Protein AF-A0A553XLL6-F1 (afdb_monomer_lite)

Radius of gyration: 25.52 Å; chains: 1; bounding box: 52×64×63 Å

Secondary structure (DSSP, 8-state):
----GGGS--S-----------------------PPPPPPPTTPPPTTPPPPHHHHHHHHHHHHHHHHSTTT-SSS---TT-STTTTPPPP-PPEEEETTTTT---TEEEEE-HHHHHHHHHHHHHTT-EEEEE-SEEEEE-S-EE--STTEEEEES-TTTEEEEE-S-HHHHT---B-TTSSS-BGGGTS--SEE-S-HHHHHHHHHHHHTT-----STTTTTT-------PBPP--TT--EEEBS--TT--TT-EEEEEE---TT-HHHHHHTTT-HHHHSS--TT-HHHHHT-SEEEEEEEEEEEGGGTEEEESS--

Foldseek 3Di:
DDDDPPPPPPDDDDDDDDDDDDDDDDDDDDDDDDDDDDDDDVPDDDPPDDDPVVVVVVVVVLVVQCVVPVQARLPHHDPCLPDDRGPDDDDDFAAPEELCPHQNFDQAQPDASQVSQQVSLVVCQVVVEGEHEYFFGEGEHAEAHENAHPRYHYDYPDPNGYHDHYDDDCCVHQNFQADPVDDPDGCSVVDDDSYDYHHPVLVCQVSVCRVVNVNFDSDPCGRPNPNDDDPWAWDDDDRQDQKTATPACPSDDAFDKDKDFAAADPQRVVVCVVVSVDPCSNPDDCPVVVVVCVVDTDIDIWGFHDADGVRRMTGTPDTD

Sequence (320 aa):
METTRRGLLGSAIGVAAAAALPSGTASAAPRTGTTPGRPPSPGEPVPGEPVPAHARGRTAALWREFTRTPFTHPQIPYVGRAGYRGGADLPRRPVVADVVRDYGARPDGSADAAPALNRALRDAGRRGGGTVYVPPGTYRIDGIVRIGHDRVVLRGAGSGHTTLHATRSLTDLIGPYGSRYGGDKSSWSWAGGLIWLCPQARWESLTDAIKARDRPFEGWTGNRRDAWRTLTAVRPARRGDRTVTVADTTALRPGARVLLQLSDDADHTLLRHMSGDIPGAAVYSWDDKTKLTSYVPYEWPCRVTAVEPRHRRITLDLSL

Structure (mmCIF, N/CA/C/O backbone):
data_AF-A0A553XLL6-F1
#
_entry.id   AF-A0A553XLL6-F1
#
loop_
_atom_site.group_PDB
_atom_site.id
_atom_site.type_symbol
_atom_site.label_atom_id
_atom_site.label_alt_id
_atom_site.label_comp_id
_atom_site.label_asym_id
_atom_site.label_entity_id
_atom_site.label_seq_id
_atom_site.pdbx_PDB_ins_code
_atom_site.Cartn_x
_atom_site.Cartn_y
_atom_site.Cartn_z
_atom_site.occupancy
_atom_site.B_iso_or_equiv
_atom_site.auth_seq_id
_atom_site.auth_comp_id
_atom_site.auth_asym_id
_atom_site.auth_atom_id
_atom_site.pdbx_PDB_model_num
ATOM 1 N N . MET A 1 1 ? 8.517 24.854 -38.554 1.00 30.89 1 MET A N 1
ATOM 2 C CA . MET A 1 1 ? 9.447 25.611 -37.691 1.00 30.89 1 MET A CA 1
ATOM 3 C C . MET A 1 1 ? 9.469 24.920 -36.334 1.00 30.89 1 MET A C 1
ATOM 5 O O . MET A 1 1 ? 8.594 25.155 -35.508 1.00 30.89 1 MET A O 1
ATOM 9 N N . GLU A 1 2 ? 10.367 23.946 -36.181 1.00 31.11 2 GLU A N 1
ATOM 10 C CA . GLU A 1 2 ? 10.473 23.087 -34.995 1.00 31.11 2 GLU A CA 1
ATOM 11 C C . GLU A 1 2 ? 10.878 23.910 -33.774 1.00 31.11 2 GLU A C 1
ATOM 13 O O . GLU A 1 2 ? 11.926 24.555 -33.749 1.00 31.11 2 GLU A O 1
ATOM 18 N N . THR A 1 3 ? 10.022 23.927 -32.757 1.00 31.55 3 THR A N 1
ATOM 19 C CA . THR A 1 3 ? 10.271 24.683 -31.530 1.00 31.55 3 THR A CA 1
ATOM 20 C C . THR A 1 3 ? 11.036 23.794 -30.551 1.00 31.55 3 THR A C 1
ATOM 22 O O . THR A 1 3 ? 10.482 22.876 -29.953 1.00 31.55 3 THR A O 1
ATOM 25 N N . THR A 1 4 ? 12.338 24.044 -30.412 1.00 41.81 4 THR A N 1
ATOM 26 C CA . THR A 1 4 ? 13.231 23.377 -29.453 1.00 41.81 4 THR A CA 1
ATOM 27 C C . THR A 1 4 ? 13.001 23.861 -28.013 1.00 41.81 4 THR A C 1
ATOM 29 O O . THR A 1 4 ? 12.493 24.957 -27.777 1.00 41.81 4 THR A O 1
ATOM 32 N N . ARG A 1 5 ? 13.425 23.032 -27.040 1.00 45.59 5 ARG A N 1
ATOM 33 C CA . ARG A 1 5 ? 13.349 23.142 -25.555 1.00 45.59 5 ARG A CA 1
ATOM 34 C C . ARG A 1 5 ? 13.802 24.474 -24.906 1.00 45.59 5 ARG A C 1
ATOM 36 O O . ARG A 1 5 ? 13.844 24.563 -23.684 1.00 45.59 5 ARG A O 1
ATOM 43 N N . ARG A 1 6 ? 14.148 25.513 -25.668 1.00 36.62 6 ARG A N 1
ATOM 44 C CA . ARG A 1 6 ? 14.839 26.724 -25.188 1.00 36.62 6 ARG A CA 1
ATOM 45 C C . ARG A 1 6 ? 13.951 27.786 -24.520 1.00 36.62 6 ARG A C 1
ATOM 47 O O . ARG A 1 6 ? 14.488 28.724 -23.952 1.00 36.62 6 ARG A O 1
ATOM 54 N N . GLY A 1 7 ? 12.624 27.660 -24.558 1.00 35.12 7 GLY A N 1
ATOM 55 C CA . GLY A 1 7 ? 11.716 28.736 -24.129 1.00 35.12 7 GLY A CA 1
ATOM 56 C C . GLY A 1 7 ? 11.213 28.717 -22.678 1.00 35.12 7 GLY A C 1
ATOM 57 O O . GLY A 1 7 ? 10.387 29.560 -22.351 1.00 35.12 7 GLY A O 1
ATOM 58 N N . LEU A 1 8 ? 11.616 27.764 -21.826 1.00 35.38 8 LEU A N 1
ATOM 59 C CA . LEU A 1 8 ? 10.944 27.540 -20.526 1.00 35.38 8 LEU A CA 1
ATOM 60 C C . LEU A 1 8 ? 11.854 27.434 -19.289 1.00 35.38 8 LEU A C 1
ATOM 62 O O . LEU A 1 8 ? 11.343 27.206 -18.200 1.00 35.38 8 LEU A O 1
ATOM 66 N N . LEU A 1 9 ? 13.172 27.627 -19.408 1.00 34.19 9 LEU A N 1
ATOM 67 C CA . LEU A 1 9 ? 14.109 27.515 -18.274 1.00 34.19 9 LEU A CA 1
ATOM 68 C C . LEU A 1 9 ? 15.012 28.746 -18.159 1.00 34.19 9 LEU A C 1
ATOM 70 O O . LEU A 1 9 ? 16.233 28.659 -18.239 1.00 34.19 9 LEU A O 1
ATOM 74 N N . GLY A 1 10 ? 14.384 29.905 -18.000 1.00 34.00 10 GLY A N 1
ATOM 75 C CA . GLY A 1 10 ? 15.062 31.175 -17.774 1.00 34.00 10 GLY A CA 1
ATOM 76 C C . GLY A 1 10 ? 14.523 31.901 -16.550 1.00 34.00 10 GLY A C 1
ATOM 77 O O . GLY A 1 10 ? 14.087 33.033 -16.698 1.00 34.00 10 GLY A O 1
ATOM 78 N N . SER A 1 11 ? 14.513 31.267 -15.371 1.00 29.34 11 SER A N 1
ATOM 79 C CA . SER A 1 11 ? 14.526 31.974 -14.078 1.00 29.34 11 SER A CA 1
ATOM 80 C C . SER A 1 11 ? 14.656 31.020 -12.879 1.00 29.34 11 SER A C 1
ATOM 82 O O . SER A 1 11 ? 14.016 29.977 -12.821 1.00 29.34 11 SER A O 1
ATOM 84 N N . ALA A 1 12 ? 15.476 31.454 -11.913 1.00 29.61 12 ALA A N 1
ATOM 85 C CA . ALA A 1 12 ? 15.683 30.937 -10.553 1.00 29.61 12 ALA A CA 1
ATOM 86 C C . ALA A 1 12 ? 16.610 29.714 -10.361 1.00 29.61 12 ALA A C 1
ATOM 88 O O . ALA A 1 12 ? 16.189 28.613 -10.016 1.00 29.61 12 ALA A O 1
ATOM 89 N N . ILE A 1 13 ? 17.920 29.973 -10.454 1.00 31.94 13 ILE A N 1
ATOM 90 C CA . ILE A 1 13 ? 18.934 29.296 -9.630 1.00 31.94 13 ILE A CA 1
ATOM 91 C C . ILE A 1 13 ? 18.913 29.966 -8.248 1.00 31.94 13 ILE A C 1
ATOM 93 O O . ILE A 1 13 ? 19.078 31.180 -8.153 1.00 31.94 13 ILE A O 1
ATOM 97 N N . GLY A 1 14 ? 18.732 29.180 -7.189 1.00 26.98 14 GLY A N 1
ATOM 98 C CA . GLY A 1 14 ? 18.860 29.618 -5.800 1.00 26.98 14 GLY A CA 1
ATOM 99 C C . GLY A 1 14 ? 19.307 28.450 -4.928 1.00 26.98 14 GLY A C 1
ATOM 100 O O . GLY A 1 14 ? 18.487 27.671 -4.454 1.00 26.98 14 GLY A O 1
ATOM 101 N N . VAL A 1 15 ? 20.621 28.302 -4.764 1.00 28.09 15 VAL A N 1
ATOM 102 C CA . VAL A 1 15 ? 21.240 27.355 -3.830 1.00 28.09 15 VAL A CA 1
ATOM 103 C C . VAL A 1 15 ? 21.095 27.924 -2.419 1.00 28.09 15 VAL A C 1
ATOM 105 O O . VAL A 1 15 ? 21.622 28.996 -2.142 1.00 28.09 15 VAL A O 1
ATOM 108 N N . ALA A 1 16 ? 20.422 27.207 -1.520 1.00 26.06 16 ALA A N 1
ATOM 109 C CA . ALA A 1 16 ? 20.481 27.483 -0.087 1.00 26.06 16 ALA A CA 1
ATOM 110 C C . ALA A 1 16 ? 21.303 26.386 0.599 1.00 26.06 16 ALA A C 1
ATOM 112 O O . ALA A 1 16 ? 20.820 25.280 0.846 1.00 26.06 16 ALA A O 1
ATOM 113 N N . ALA A 1 17 ? 22.566 26.703 0.884 1.00 26.64 17 ALA A N 1
ATOM 114 C CA . ALA A 1 17 ? 23.389 25.971 1.835 1.00 26.64 17 ALA A CA 1
ATOM 115 C C . ALA A 1 17 ? 22.914 26.325 3.255 1.00 26.64 17 ALA A C 1
ATOM 117 O O . ALA A 1 17 ? 22.921 27.493 3.637 1.00 26.64 17 ALA A O 1
ATOM 118 N N . ALA A 1 18 ? 22.476 25.335 4.033 1.00 29.28 18 ALA A N 1
ATOM 119 C CA . ALA A 1 18 ? 22.091 25.544 5.426 1.00 29.28 18 ALA A CA 1
ATOM 120 C C . ALA A 1 18 ? 23.329 25.423 6.328 1.00 29.28 18 ALA A C 1
ATOM 122 O O . ALA A 1 18 ? 23.820 24.321 6.574 1.00 29.28 18 ALA A O 1
ATOM 123 N N . ALA A 1 19 ? 23.823 26.563 6.811 1.00 26.31 19 ALA A N 1
ATOM 124 C CA . ALA A 1 19 ? 24.743 26.633 7.940 1.00 26.31 19 ALA A CA 1
ATOM 125 C C . ALA A 1 19 ? 23.958 26.461 9.254 1.00 26.31 19 ALA A C 1
ATOM 127 O O . ALA A 1 19 ? 22.898 27.059 9.440 1.00 26.31 19 ALA A O 1
ATOM 128 N N . ALA A 1 20 ? 24.473 25.622 10.150 1.00 30.47 20 ALA A N 1
ATOM 129 C CA . ALA A 1 20 ? 23.933 25.390 11.484 1.00 30.47 20 ALA A CA 1
ATOM 130 C C . ALA A 1 20 ? 24.281 26.545 12.434 1.00 30.47 20 ALA A C 1
ATOM 132 O O . ALA A 1 20 ? 25.443 26.934 12.485 1.00 30.47 20 ALA A O 1
ATOM 133 N N . LEU A 1 21 ? 23.318 27.019 13.235 1.00 25.28 21 LEU A N 1
ATOM 134 C CA . LEU A 1 21 ? 23.551 27.802 14.459 1.00 25.28 21 LEU A CA 1
ATOM 135 C C . LEU A 1 21 ? 22.441 27.535 15.508 1.00 25.28 21 LEU A C 1
ATOM 137 O O . LEU A 1 21 ? 21.371 27.044 15.140 1.00 25.28 21 LEU A O 1
ATOM 141 N N . PRO A 1 22 ? 22.716 27.763 16.812 1.00 26.47 22 PRO A N 1
ATOM 142 C CA . PRO A 1 22 ? 22.170 26.963 17.906 1.00 26.47 22 PRO A CA 1
ATOM 143 C C . PRO A 1 22 ? 20.868 27.490 18.527 1.00 26.47 22 PRO A C 1
ATOM 145 O O . PRO A 1 22 ? 20.456 28.634 18.359 1.00 26.47 22 PRO A O 1
ATOM 148 N N . SER A 1 23 ? 20.257 26.588 19.290 1.00 36.16 23 SER A N 1
ATOM 149 C CA . SER A 1 23 ? 19.054 26.706 20.114 1.00 36.16 23 SER A CA 1
ATOM 150 C C . SER A 1 23 ? 19.030 27.916 21.057 1.00 36.16 23 SER A C 1
ATOM 152 O O . SER A 1 23 ? 19.912 28.076 21.897 1.00 36.16 23 SER A O 1
ATOM 154 N N . GLY A 1 24 ? 17.943 28.689 20.976 1.00 26.23 24 GLY A N 1
ATOM 155 C CA . GLY A 1 24 ? 17.544 29.719 21.935 1.00 26.23 24 GLY A CA 1
ATOM 156 C C . GLY A 1 24 ? 16.050 29.597 22.250 1.00 26.23 24 GLY A C 1
ATOM 157 O O . GLY A 1 24 ? 15.231 29.367 21.362 1.00 26.23 24 GLY A O 1
ATOM 158 N N . THR A 1 25 ? 15.715 29.679 23.532 1.00 28.84 25 THR A N 1
ATOM 159 C CA . THR A 1 25 ? 14.393 29.486 24.140 1.00 28.84 25 THR A CA 1
ATOM 160 C C . THR A 1 25 ? 13.388 30.571 23.730 1.00 28.84 25 THR A C 1
ATOM 162 O O . THR A 1 25 ? 13.681 31.760 23.807 1.00 28.84 25 THR A O 1
ATOM 165 N N . ALA A 1 26 ? 12.172 30.177 23.333 1.00 29.78 26 ALA A N 1
ATOM 166 C CA . ALA A 1 26 ? 11.087 31.110 23.024 1.00 29.78 26 ALA A CA 1
ATOM 167 C C . ALA A 1 26 ? 10.107 31.217 24.205 1.00 29.78 26 ALA A C 1
ATOM 169 O O . ALA A 1 26 ? 9.418 30.254 24.538 1.00 29.78 26 ALA A O 1
ATOM 170 N N . SER A 1 27 ? 10.043 32.402 24.817 1.00 27.36 27 SER A N 1
ATOM 171 C CA . SER A 1 27 ? 8.961 32.818 25.717 1.00 27.36 27 SER A CA 1
ATOM 172 C C . SER A 1 27 ? 7.843 33.463 24.892 1.00 27.36 27 SER A C 1
ATOM 174 O O . SER A 1 27 ? 8.113 34.271 24.002 1.00 27.36 27 SER A O 1
ATOM 176 N N . ALA A 1 28 ? 6.593 33.082 25.156 1.00 30.98 28 ALA A N 1
ATOM 177 C CA . ALA A 1 28 ? 5.419 33.555 24.431 1.00 30.98 28 ALA A CA 1
ATOM 178 C C . ALA A 1 28 ? 4.862 34.849 25.048 1.00 30.98 28 ALA A C 1
ATOM 180 O O . ALA A 1 28 ? 4.572 34.899 26.240 1.00 30.98 28 ALA A O 1
ATOM 181 N N . ALA A 1 29 ? 4.641 35.865 24.211 1.00 28.58 29 ALA A N 1
ATOM 182 C CA . ALA A 1 29 ? 3.823 37.038 24.521 1.00 28.58 29 ALA A CA 1
ATOM 183 C C . ALA A 1 29 ? 2.712 37.187 23.458 1.00 28.58 29 ALA A C 1
ATOM 185 O O . ALA A 1 29 ? 2.926 36.810 22.300 1.00 28.58 29 ALA A O 1
ATOM 186 N N . PRO A 1 30 ? 1.517 37.694 23.818 1.00 30.28 30 PRO A N 1
ATOM 187 C CA . PRO A 1 30 ? 0.336 37.632 22.963 1.00 30.28 30 PRO A CA 1
ATOM 188 C C . PRO A 1 30 ? 0.369 38.716 21.879 1.00 30.28 30 PRO A C 1
ATOM 190 O O . PRO A 1 30 ? 0.700 39.869 22.148 1.00 30.28 30 PRO A O 1
ATOM 193 N N . ARG A 1 31 ? -0.017 38.360 20.648 1.00 29.91 31 ARG A N 1
ATOM 194 C CA . ARG A 1 31 ? -0.187 39.313 19.542 1.00 29.91 31 ARG A CA 1
ATOM 195 C C . ARG A 1 31 ? -1.649 39.382 19.118 1.00 29.91 31 ARG A C 1
ATOM 197 O O . ARG A 1 31 ? -2.157 38.488 18.451 1.00 29.91 31 ARG A O 1
ATOM 204 N N . THR A 1 32 ? -2.293 40.484 19.479 1.00 32.22 32 THR A N 1
ATOM 205 C CA . THR A 1 32 ? -3.382 41.088 18.711 1.00 32.22 32 THR A CA 1
ATOM 206 C C . THR A 1 32 ? -2.797 41.679 17.420 1.00 32.22 32 THR A C 1
ATOM 208 O O . THR A 1 32 ? -1.703 42.243 17.431 1.00 32.22 32 THR A O 1
ATOM 211 N N . GLY A 1 33 ? -3.490 41.529 16.290 1.00 31.14 33 GLY A N 1
ATOM 212 C CA . GLY A 1 33 ? -3.104 42.172 15.029 1.00 31.14 33 GLY A CA 1
ATOM 213 C C . GLY A 1 33 ? -3.365 41.306 13.801 1.00 31.14 33 GLY A C 1
ATOM 214 O O . GLY A 1 33 ? -2.784 40.236 13.639 1.00 31.14 33 GLY A O 1
ATOM 215 N N . THR A 1 34 ? -4.249 41.809 12.948 1.00 34.78 34 THR A N 1
ATOM 216 C CA . THR A 1 34 ? -4.593 41.364 11.594 1.00 34.78 34 THR A CA 1
ATOM 217 C C . THR A 1 34 ? -3.397 40.845 10.788 1.00 34.78 34 THR A C 1
ATOM 219 O O . THR A 1 34 ? -2.358 41.493 10.675 1.00 34.78 34 THR A O 1
ATOM 222 N N . THR A 1 35 ? -3.554 39.656 10.204 1.00 33.00 35 THR A N 1
ATOM 223 C CA . THR A 1 35 ? -2.557 39.000 9.351 1.00 33.00 35 THR A CA 1
ATOM 224 C C . THR A 1 35 ? -2.458 39.733 8.005 1.00 33.00 35 THR A C 1
ATOM 226 O O . THR A 1 35 ? -3.473 39.831 7.313 1.00 33.00 35 THR A O 1
ATOM 229 N N . PRO A 1 36 ? -1.283 40.227 7.574 1.00 37.38 36 PRO A N 1
ATOM 230 C CA . PRO A 1 36 ? -1.097 40.638 6.188 1.00 37.38 36 PRO A CA 1
ATOM 231 C C . PRO A 1 36 ? -1.127 39.387 5.305 1.00 37.38 36 PRO A C 1
ATOM 233 O O . PRO A 1 36 ? -0.495 38.379 5.629 1.00 37.38 36 PRO A O 1
ATOM 236 N N . GLY A 1 37 ? -1.879 39.439 4.205 1.00 43.50 37 GLY A N 1
ATOM 237 C CA . GLY A 1 37 ? -1.954 38.348 3.236 1.00 43.50 37 GLY A CA 1
ATOM 238 C C . GLY A 1 37 ? -0.569 37.955 2.715 1.00 43.50 37 GLY A C 1
ATOM 239 O O . GLY A 1 37 ? 0.272 38.811 2.443 1.00 43.50 37 GLY A O 1
ATOM 240 N N . ARG A 1 38 ? -0.341 36.642 2.587 1.00 46.03 38 ARG A N 1
ATOM 241 C CA . ARG A 1 38 ? 0.863 36.054 1.984 1.00 46.03 38 ARG A CA 1
ATOM 242 C C . ARG A 1 38 ? 1.096 36.688 0.599 1.00 46.03 38 ARG A C 1
ATOM 244 O O . ARG A 1 38 ? 0.187 36.617 -0.228 1.00 46.03 38 ARG A O 1
ATOM 251 N N . PRO A 1 39 ? 2.277 37.263 0.308 1.00 43.19 39 PRO A N 1
ATOM 252 C CA . PRO A 1 39 ? 2.587 37.690 -1.050 1.00 43.19 39 PRO A CA 1
ATOM 253 C C . PRO A 1 39 ? 2.599 36.460 -1.976 1.00 43.19 39 PRO A C 1
ATOM 255 O O . PRO A 1 39 ? 3.085 35.396 -1.567 1.00 43.19 39 PRO A O 1
ATOM 258 N N . PRO A 1 40 ? 2.042 36.561 -3.196 1.00 42.88 40 PRO A N 1
ATOM 259 C CA . PRO A 1 40 ? 1.994 35.437 -4.120 1.00 42.88 40 PRO A CA 1
ATOM 260 C C . PRO A 1 40 ? 3.412 34.986 -4.471 1.00 42.88 40 PRO A C 1
ATOM 262 O O . PRO A 1 40 ? 4.314 35.798 -4.684 1.00 42.88 40 PRO A O 1
ATOM 265 N N . SER A 1 41 ? 3.617 33.670 -4.503 1.00 40.38 41 SER A N 1
ATOM 266 C CA . SER A 1 41 ? 4.893 33.099 -4.929 1.00 40.38 41 SER A CA 1
ATOM 267 C C . SER A 1 41 ? 5.079 33.298 -6.440 1.00 40.38 41 SER A C 1
ATOM 269 O O . SER A 1 41 ? 4.086 33.292 -7.174 1.00 40.38 41 SER A O 1
ATOM 271 N N . PRO A 1 42 ? 6.320 33.453 -6.942 1.00 37.66 42 PRO A N 1
ATOM 272 C CA . PRO A 1 42 ? 6.561 33.600 -8.374 1.00 37.66 42 PRO A CA 1
ATOM 273 C C . PRO A 1 42 ? 6.006 32.380 -9.125 1.00 37.66 42 PRO A C 1
ATOM 275 O O . PRO A 1 42 ? 6.517 31.273 -8.971 1.00 37.66 42 PRO A O 1
ATOM 278 N N . GLY A 1 43 ? 4.942 32.580 -9.910 1.00 54.34 43 GLY A N 1
ATOM 279 C CA . GLY A 1 43 ? 4.308 31.539 -10.728 1.00 54.34 43 GLY A CA 1
ATOM 280 C C . GLY A 1 43 ? 2.953 31.013 -10.240 1.00 54.34 43 GLY A C 1
ATOM 281 O O . GLY A 1 43 ? 2.394 30.135 -10.894 1.00 54.34 43 GLY A O 1
ATOM 282 N N . GLU A 1 44 ? 2.394 31.527 -9.141 1.00 41.81 44 GLU A N 1
ATOM 283 C CA . GLU A 1 44 ? 1.024 31.186 -8.730 1.00 41.81 44 GLU A CA 1
ATOM 284 C C . GLU A 1 44 ? 0.018 31.975 -9.604 1.00 41.81 44 GLU A C 1
ATOM 286 O O . GLU A 1 44 ? 0.077 33.208 -9.618 1.00 41.81 44 GLU A O 1
ATOM 291 N N . PRO A 1 45 ? -0.874 31.322 -10.382 1.00 49.12 45 PRO A N 1
ATOM 292 C CA . PRO A 1 45 ? -1.831 32.036 -11.223 1.00 49.12 45 PRO A CA 1
ATOM 293 C C . PRO A 1 45 ? -2.799 32.843 -10.357 1.00 49.12 45 PRO A C 1
ATOM 295 O O . PRO A 1 45 ? -3.430 32.295 -9.451 1.00 49.12 45 PRO A O 1
ATOM 298 N N . VAL A 1 46 ? -2.946 34.133 -10.654 1.00 55.16 46 VAL A N 1
ATOM 299 C CA . VAL A 1 46 ? -3.920 34.994 -9.976 1.00 55.16 46 VAL A CA 1
ATOM 300 C C . VAL A 1 46 ? -5.338 34.520 -10.338 1.00 55.16 46 VAL A C 1
ATOM 302 O O . VAL A 1 46 ? -5.638 34.359 -11.527 1.00 55.16 46 VAL A O 1
ATOM 305 N N . PRO A 1 47 ? -6.235 34.284 -9.360 1.00 41.41 47 PRO A N 1
ATOM 306 C CA . PRO A 1 47 ? -7.613 33.903 -9.650 1.00 41.41 47 PRO A CA 1
ATOM 307 C C . PRO A 1 47 ? -8.308 34.990 -10.483 1.00 41.41 47 PRO A C 1
ATOM 309 O O . PRO A 1 47 ? -8.479 36.112 -10.017 1.00 41.41 47 PRO A O 1
ATOM 312 N N . GLY A 1 48 ? -8.712 34.654 -11.713 1.00 58.47 48 GLY A N 1
ATOM 313 C CA . GLY A 1 48 ? -9.478 35.540 -12.600 1.00 58.47 48 GLY A CA 1
ATOM 314 C C . GLY A 1 48 ? -8.748 36.033 -13.853 1.00 58.47 48 GLY A C 1
ATOM 315 O O . GLY A 1 48 ? -9.395 36.615 -14.721 1.00 58.47 48 GLY A O 1
ATOM 316 N N . GLU A 1 49 ? -7.449 35.769 -14.012 1.00 52.28 49 GLU A N 1
ATOM 317 C CA . GLU A 1 49 ? -6.729 36.184 -15.221 1.00 52.28 49 GLU A CA 1
ATOM 318 C C . GLU A 1 49 ? -6.912 35.163 -16.370 1.00 52.28 49 GLU A C 1
ATOM 320 O O . GLU A 1 49 ? -6.703 33.956 -16.182 1.00 52.28 49 GLU A O 1
ATOM 325 N N . PRO A 1 50 ? -7.328 35.586 -17.580 1.00 54.88 50 PRO A N 1
ATOM 326 C CA . PRO A 1 50 ? -7.512 34.665 -18.691 1.00 54.88 50 PRO A CA 1
ATOM 327 C C . PRO A 1 50 ? -6.165 34.103 -19.150 1.00 54.88 50 PRO A C 1
ATOM 329 O O . PRO A 1 50 ? -5.316 34.817 -19.674 1.00 54.88 50 PRO A O 1
ATOM 332 N N . VAL A 1 51 ? -6.002 32.783 -19.011 1.00 56.16 51 VAL A N 1
ATOM 333 C CA . VAL A 1 51 ? -4.855 32.047 -19.565 1.00 56.16 51 VAL A CA 1
ATOM 334 C C . VAL A 1 51 ? -4.641 32.460 -21.032 1.00 56.16 51 VAL A C 1
ATOM 336 O O . VAL A 1 51 ? -5.576 32.293 -21.828 1.00 56.16 51 VAL A O 1
ATOM 339 N N . PRO A 1 52 ? -3.443 32.946 -21.417 1.00 58.09 52 PRO A N 1
ATOM 340 C CA . PRO A 1 52 ? -3.171 33.417 -22.770 1.00 58.09 52 PRO A CA 1
ATOM 341 C C . PRO A 1 52 ? -3.568 32.373 -23.819 1.00 58.09 52 PRO A C 1
ATOM 343 O O . PRO A 1 52 ? -3.281 31.182 -23.661 1.00 58.09 52 PRO A O 1
ATOM 346 N N . ALA A 1 53 ? -4.194 32.794 -24.921 1.00 59.66 53 ALA A N 1
ATOM 347 C CA . ALA A 1 53 ? -4.701 31.887 -25.960 1.00 59.66 53 ALA A CA 1
ATOM 348 C C . ALA A 1 53 ? -3.623 30.924 -26.507 1.00 59.66 53 ALA A C 1
ATOM 350 O O . ALA A 1 53 ? -3.904 29.759 -26.790 1.00 59.66 53 ALA A O 1
ATOM 351 N N . HIS A 1 54 ? -2.363 31.369 -26.561 1.00 57.44 54 HIS A N 1
ATOM 352 C CA . HIS A 1 54 ? -1.221 30.548 -26.970 1.00 57.44 54 HIS A CA 1
ATOM 353 C C . HIS A 1 54 ? -0.843 29.452 -25.948 1.00 57.44 54 HIS A C 1
ATOM 355 O O . HIS A 1 54 ? -0.335 28.394 -26.319 1.00 57.44 54 HIS A O 1
ATOM 361 N N . ALA A 1 55 ? -1.103 29.662 -24.653 1.00 57.03 55 ALA A N 1
ATOM 362 C CA . ALA A 1 55 ? -0.974 28.619 -23.635 1.00 57.03 55 ALA A CA 1
ATOM 363 C C . ALA A 1 55 ? -2.134 27.611 -23.728 1.00 57.03 55 ALA A C 1
ATOM 365 O O . ALA A 1 55 ? -1.890 26.407 -23.702 1.00 57.03 55 ALA A O 1
ATOM 366 N N . ARG A 1 56 ? -3.372 28.076 -23.972 1.00 60.97 56 ARG A N 1
ATOM 367 C CA . ARG A 1 56 ? -4.533 27.194 -24.221 1.00 60.97 56 ARG A CA 1
ATOM 368 C C . ARG A 1 56 ? -4.336 26.298 -25.453 1.00 60.97 56 ARG A C 1
ATOM 370 O O . ARG A 1 56 ? -4.622 25.104 -25.392 1.00 60.97 56 ARG A O 1
ATOM 377 N N . GLY A 1 57 ? -3.790 26.845 -26.543 1.00 67.94 57 GLY A N 1
ATOM 378 C CA . GLY A 1 57 ? -3.482 26.091 -27.765 1.00 67.94 57 GLY A CA 1
ATOM 379 C C . GLY A 1 57 ? -2.437 24.986 -27.558 1.00 67.94 57 GLY A C 1
ATOM 380 O O . GLY A 1 57 ? -2.612 23.875 -28.062 1.00 67.94 57 GLY A O 1
ATOM 381 N N . ARG A 1 58 ? -1.392 25.257 -26.760 1.00 69.00 58 ARG A N 1
ATOM 382 C CA . ARG A 1 58 ? -0.343 24.281 -26.411 1.00 69.00 58 ARG A CA 1
ATOM 383 C C . ARG A 1 58 ? -0.844 23.175 -25.482 1.00 69.00 58 ARG A C 1
ATOM 385 O O . ARG A 1 58 ? -0.563 22.009 -25.745 1.00 69.00 58 ARG A O 1
ATOM 392 N N . THR A 1 59 ? -1.643 23.501 -24.463 1.00 73.38 59 THR A N 1
ATOM 393 C CA . THR A 1 59 ? -2.258 22.489 -23.582 1.00 73.38 59 THR A CA 1
ATOM 394 C C . THR A 1 59 ? -3.157 21.534 -24.368 1.00 73.38 59 THR A C 1
ATOM 396 O O . THR A 1 59 ? -3.084 20.320 -24.184 1.00 73.38 59 THR A O 1
ATOM 399 N N . ALA A 1 60 ? -3.957 22.056 -25.304 1.00 82.44 60 ALA A N 1
ATOM 400 C CA . ALA A 1 60 ? -4.815 21.227 -26.146 1.00 82.44 60 ALA A CA 1
ATOM 401 C C . ALA A 1 60 ? -4.013 20.317 -27.097 1.00 82.44 60 ALA A C 1
ATOM 403 O O . ALA A 1 60 ? -4.441 19.198 -27.375 1.00 82.44 60 ALA A O 1
ATOM 404 N N . ALA A 1 61 ? -2.852 20.765 -27.588 1.00 88.44 61 ALA A N 1
ATOM 405 C CA . ALA A 1 61 ? -1.973 19.952 -28.429 1.00 88.44 61 ALA A CA 1
ATOM 406 C C . ALA A 1 61 ? -1.324 18.799 -27.648 1.00 88.44 61 ALA A C 1
ATOM 408 O O . ALA A 1 61 ? -1.478 17.650 -28.054 1.00 88.44 61 ALA A O 1
ATOM 409 N N . LEU A 1 62 ? -0.709 19.085 -26.495 1.00 89.56 62 LEU A N 1
ATOM 410 C CA . LEU A 1 62 ? -0.098 18.067 -25.628 1.00 89.56 62 LEU A CA 1
ATOM 411 C C . LEU A 1 62 ? -1.116 17.022 -25.162 1.00 89.56 62 LEU A C 1
ATOM 413 O O . LEU A 1 62 ? -0.833 15.827 -25.156 1.00 89.56 62 LEU A O 1
ATOM 417 N N . TRP A 1 63 ? -2.331 17.451 -24.813 1.00 90.88 63 TRP A N 1
ATOM 418 C CA . TRP A 1 63 ? -3.384 16.511 -24.440 1.00 90.88 63 TRP A CA 1
ATOM 419 C C . TRP A 1 63 ? -3.800 15.619 -25.614 1.00 90.88 63 TRP A C 1
ATOM 421 O O . TRP A 1 63 ? -3.920 14.407 -25.451 1.00 90.88 63 TRP A O 1
ATOM 431 N N . ARG A 1 64 ? -3.951 16.182 -26.823 1.00 93.00 64 ARG A N 1
ATOM 432 C CA . ARG A 1 64 ? -4.223 15.384 -28.030 1.00 93.00 64 ARG A CA 1
ATOM 433 C C . ARG A 1 64 ? -3.104 14.381 -28.307 1.00 93.00 64 ARG A C 1
ATOM 435 O O . ARG A 1 64 ? -3.398 13.225 -28.595 1.00 93.00 64 ARG A O 1
ATOM 442 N N . GLU A 1 65 ? -1.841 14.783 -28.191 1.00 93.31 65 GLU A N 1
ATOM 443 C CA . GLU A 1 65 ? -0.691 13.878 -28.316 1.00 93.31 65 GLU A CA 1
ATOM 444 C C . GLU A 1 65 ? -0.759 12.734 -27.303 1.00 93.31 65 GLU A C 1
ATOM 446 O O . GLU A 1 65 ? -0.686 11.568 -27.694 1.00 93.31 65 GLU A O 1
ATOM 451 N N . PHE A 1 66 ? -0.995 13.050 -26.029 1.00 93.62 66 PHE A N 1
ATOM 452 C CA . PHE A 1 66 ? -1.161 12.049 -24.981 1.00 93.62 66 PHE A CA 1
ATOM 453 C C . PHE A 1 66 ? -2.304 11.082 -25.283 1.00 93.62 66 PHE A C 1
ATOM 455 O O . PHE A 1 66 ? -2.109 9.875 -25.213 1.00 93.62 66 PHE A O 1
ATOM 462 N N . THR A 1 67 ? -3.476 11.575 -25.687 1.00 92.81 67 THR A N 1
ATOM 463 C CA . THR A 1 67 ? -4.617 10.695 -25.994 1.00 92.81 67 THR A CA 1
ATOM 464 C C . THR A 1 67 ? -4.367 9.764 -27.184 1.00 92.81 67 THR A C 1
ATOM 466 O O . THR A 1 67 ? -4.916 8.665 -27.202 1.00 92.81 67 THR A O 1
ATOM 469 N N . ARG A 1 68 ? -3.515 10.147 -28.151 1.00 93.69 68 ARG A N 1
ATOM 470 C CA . ARG A 1 68 ? -3.138 9.277 -29.281 1.00 93.69 68 ARG A CA 1
ATOM 471 C C . ARG A 1 68 ? -2.173 8.167 -28.871 1.00 93.69 68 ARG A C 1
ATOM 473 O O . ARG A 1 68 ? -2.264 7.065 -29.402 1.00 93.69 68 ARG A O 1
ATOM 480 N N . THR A 1 69 ? -1.236 8.453 -27.969 1.00 92.25 69 THR A N 1
ATOM 481 C CA . THR A 1 69 ? -0.183 7.507 -27.563 1.00 92.25 69 THR A CA 1
ATOM 482 C C . THR A 1 69 ? 0.042 7.519 -26.045 1.00 92.25 69 THR A C 1
ATOM 484 O O . THR A 1 69 ? 1.137 7.851 -25.589 1.00 92.25 69 THR A O 1
ATOM 487 N N . PRO A 1 70 ? -0.964 7.159 -25.226 1.00 91.19 70 PRO A N 1
ATOM 488 C CA . PRO A 1 70 ? -0.932 7.419 -23.784 1.00 91.19 70 PRO A CA 1
ATOM 489 C C . PRO A 1 70 ? 0.189 6.665 -23.064 1.00 91.19 70 PRO A C 1
ATOM 491 O O . PRO A 1 70 ? 0.845 7.215 -22.184 1.00 91.19 70 PRO A O 1
ATOM 494 N N . PHE A 1 71 ? 0.463 5.426 -23.475 1.00 90.00 71 PHE A N 1
ATOM 495 C CA . PHE A 1 71 ? 1.483 4.575 -22.855 1.00 90.00 71 PHE A CA 1
ATOM 496 C C . PHE A 1 71 ? 2.922 4.976 -23.207 1.00 90.00 71 PHE A C 1
ATOM 498 O O . PHE A 1 71 ? 3.851 4.592 -22.506 1.00 90.00 71 PHE A O 1
ATOM 505 N N . THR A 1 72 ? 3.118 5.756 -24.274 1.00 90.94 72 THR A N 1
ATOM 506 C CA . THR A 1 72 ? 4.447 6.132 -24.786 1.00 90.94 72 THR A CA 1
ATOM 507 C C . THR A 1 72 ? 4.658 7.640 -24.872 1.00 90.94 72 THR A C 1
ATOM 509 O O . THR A 1 72 ? 5.708 8.096 -25.323 1.00 90.94 72 THR A O 1
ATOM 512 N N . HIS A 1 73 ? 3.722 8.443 -24.364 1.00 90.12 73 HIS A N 1
ATOM 513 C CA . HIS A 1 73 ? 3.818 9.895 -24.414 1.00 90.12 73 HIS A CA 1
ATOM 514 C C . HIS A 1 73 ? 4.997 10.416 -23.565 1.00 90.12 73 HIS A C 1
ATOM 516 O O . HIS A 1 73 ? 5.108 10.031 -22.399 1.00 90.12 73 HIS A O 1
ATOM 522 N N . PRO A 1 74 ? 5.891 11.266 -24.095 1.00 81.62 74 PRO A N 1
ATOM 523 C CA . PRO A 1 74 ? 7.192 11.549 -23.477 1.00 81.62 74 PRO A CA 1
ATOM 524 C C . PRO A 1 74 ? 7.139 12.426 -22.217 1.00 81.62 74 PRO A C 1
ATOM 526 O O . PRO A 1 74 ? 8.107 12.452 -21.467 1.00 81.62 74 PRO A O 1
ATOM 529 N N . GLN A 1 75 ? 6.043 13.158 -21.980 1.00 83.38 75 GLN A N 1
ATOM 530 C CA . GLN A 1 75 ? 5.950 14.107 -20.854 1.00 83.38 75 GLN A CA 1
ATOM 531 C C . GLN A 1 75 ? 4.865 13.740 -19.835 1.00 83.38 75 GLN A C 1
ATOM 533 O O . GLN A 1 75 ? 5.093 13.764 -18.634 1.00 83.38 75 GLN A O 1
ATOM 538 N N . ILE A 1 76 ? 3.669 13.413 -20.319 1.00 87.50 76 ILE A N 1
ATOM 539 C CA . ILE A 1 76 ? 2.521 13.008 -19.500 1.00 87.50 76 ILE A CA 1
ATOM 540 C C . ILE A 1 76 ? 2.546 11.482 -19.275 1.00 87.50 76 ILE A C 1
ATOM 542 O O . ILE A 1 76 ? 2.414 10.740 -20.254 1.00 87.50 76 ILE A O 1
ATOM 546 N N . PRO A 1 77 ? 2.703 10.993 -18.029 1.00 85.38 77 PRO A N 1
ATOM 547 C CA . PRO A 1 77 ? 2.607 9.571 -17.720 1.00 85.38 77 PRO A CA 1
ATOM 548 C C . PRO A 1 77 ? 1.150 9.093 -17.739 1.00 85.38 77 PRO A C 1
ATOM 550 O O . PRO A 1 77 ? 0.234 9.801 -17.318 1.00 85.38 77 PRO A O 1
ATOM 553 N N . TYR A 1 78 ? 0.927 7.853 -18.175 1.00 86.62 78 TYR A N 1
ATOM 554 C CA . TYR A 1 78 ? -0.397 7.243 -18.112 1.00 86.62 78 TYR A CA 1
ATOM 555 C C . TYR A 1 78 ? -0.673 6.658 -16.724 1.00 86.62 78 TYR A C 1
ATOM 557 O O . TYR A 1 78 ? -0.208 5.575 -16.380 1.00 86.62 78 TYR A O 1
ATOM 565 N N . VAL A 1 79 ? -1.490 7.365 -15.942 1.00 86.00 79 VAL A N 1
ATOM 566 C CA . VAL A 1 79 ? -1.937 6.937 -14.603 1.00 86.00 79 VAL A CA 1
ATOM 567 C C . VAL A 1 79 ? -3.392 6.454 -14.579 1.00 86.00 79 VAL A C 1
ATOM 569 O O . VAL A 1 79 ? -3.957 6.231 -13.514 1.00 86.00 79 VAL A O 1
ATOM 572 N N . GLY A 1 80 ? -4.010 6.236 -15.747 1.00 84.50 80 GLY A N 1
ATOM 573 C CA . GLY A 1 80 ? -5.423 5.834 -15.859 1.00 84.50 80 GLY A CA 1
ATOM 574 C C . GLY A 1 80 ? -5.753 4.453 -15.274 1.00 84.50 80 GLY A C 1
ATOM 575 O O . GLY A 1 80 ? -6.919 4.102 -15.150 1.00 84.50 80 GLY A O 1
ATOM 576 N N . ARG A 1 81 ? -4.733 3.669 -14.904 1.00 83.12 81 ARG A N 1
ATOM 577 C CA . ARG A 1 81 ? -4.861 2.361 -14.238 1.00 83.12 81 ARG A CA 1
ATOM 578 C C . ARG A 1 81 ? -4.612 2.442 -12.730 1.00 83.12 81 ARG A C 1
ATOM 580 O O . ARG A 1 81 ? -4.516 1.405 -12.078 1.00 83.12 81 ARG A O 1
ATOM 587 N N . ALA A 1 82 ? -4.482 3.643 -12.169 1.00 83.81 82 ALA A N 1
ATOM 588 C CA . ALA A 1 82 ? -4.439 3.823 -10.726 1.00 83.81 82 ALA A CA 1
ATOM 589 C C . ALA A 1 82 ? -5.753 3.349 -10.077 1.00 83.81 82 ALA A C 1
ATOM 591 O O . ALA A 1 82 ? -6.817 3.343 -10.696 1.00 83.81 82 ALA A O 1
ATOM 592 N N . GLY A 1 83 ? -5.676 2.948 -8.810 1.00 85.56 83 GLY A N 1
ATOM 593 C CA . GLY A 1 83 ? -6.827 2.476 -8.043 1.00 85.56 83 GLY A CA 1
ATOM 594 C C . GLY A 1 83 ? -6.950 0.954 -7.971 1.00 85.56 83 GLY A C 1
ATOM 595 O O . GLY A 1 83 ? -6.038 0.193 -8.310 1.00 85.56 83 GLY A O 1
ATOM 596 N N . TYR A 1 84 ? -8.088 0.489 -7.455 1.00 87.00 84 TYR A N 1
ATOM 597 C CA . TYR A 1 84 ? -8.293 -0.923 -7.149 1.00 87.00 84 TYR A CA 1
ATOM 598 C C . TYR A 1 84 ? -8.235 -1.782 -8.418 1.00 87.00 84 TYR A C 1
ATOM 600 O O . TYR A 1 84 ? -9.004 -1.585 -9.351 1.00 87.00 84 TYR A O 1
ATOM 608 N N . ARG A 1 85 ? -7.304 -2.746 -8.457 1.00 84.62 85 ARG A N 1
ATOM 609 C CA . ARG A 1 85 ? -7.139 -3.709 -9.566 1.00 84.62 85 ARG A CA 1
ATOM 610 C C . ARG A 1 85 ? -7.117 -3.065 -10.965 1.00 84.62 85 ARG A C 1
ATOM 612 O O . ARG A 1 85 ? -7.664 -3.632 -11.905 1.00 84.62 85 ARG A O 1
ATOM 619 N N . GLY A 1 86 ? -6.461 -1.914 -11.115 1.00 82.62 86 GLY A N 1
ATOM 620 C CA . GLY A 1 86 ? -6.346 -1.267 -12.422 1.00 82.62 86 GLY A CA 1
ATOM 621 C C . GLY A 1 86 ? -7.537 -0.381 -12.796 1.00 82.62 86 GLY A C 1
ATOM 622 O O . GLY A 1 86 ? -7.816 -0.260 -13.985 1.00 82.62 86 GLY A O 1
ATOM 623 N N . GLY A 1 87 ? -8.244 0.184 -11.811 1.00 86.50 87 GLY A N 1
ATOM 624 C CA . GLY A 1 87 ? -9.416 1.046 -12.019 1.00 86.50 87 GLY A CA 1
ATOM 625 C C . GLY A 1 87 ? -10.764 0.315 -11.984 1.00 86.50 87 GLY A C 1
ATOM 626 O O . GLY A 1 87 ? -11.769 0.872 -12.408 1.00 86.50 87 GLY A O 1
ATOM 627 N N . ALA A 1 88 ? -10.798 -0.927 -11.498 1.00 88.25 88 ALA A N 1
ATOM 628 C CA . ALA A 1 88 ? -12.046 -1.646 -11.273 1.00 88.25 88 ALA A CA 1
ATOM 629 C C . ALA A 1 88 ? -12.821 -1.057 -10.083 1.00 88.25 88 ALA A C 1
ATOM 631 O O . ALA A 1 88 ? -12.236 -0.457 -9.175 1.00 88.25 88 ALA A O 1
ATOM 632 N N . ASP A 1 89 ? -14.127 -1.316 -10.050 1.00 91.00 89 ASP A N 1
ATOM 633 C CA . ASP A 1 89 ? -14.977 -0.926 -8.929 1.00 91.00 89 ASP A CA 1
ATOM 634 C C . ASP A 1 89 ? -14.466 -1.486 -7.597 1.00 91.00 89 ASP A C 1
ATOM 636 O O . ASP A 1 89 ? -13.980 -2.621 -7.497 1.00 91.00 89 ASP A O 1
ATOM 640 N N . LEU A 1 90 ? -14.624 -0.686 -6.540 1.00 90.12 90 LEU A N 1
ATOM 641 C CA . LEU A 1 90 ? -14.315 -1.123 -5.185 1.00 90.12 90 LEU A CA 1
ATOM 642 C C . LEU A 1 90 ? -15.171 -2.345 -4.808 1.00 90.12 90 LEU A C 1
ATOM 644 O O . LEU A 1 90 ? -16.366 -2.394 -5.114 1.00 90.12 90 LEU A O 1
ATOM 648 N N . PRO A 1 91 ? -14.596 -3.331 -4.097 1.00 89.94 91 PRO A N 1
ATOM 649 C CA . PRO A 1 91 ? -15.306 -4.557 -3.772 1.00 89.94 91 PRO A CA 1
ATOM 650 C C . PRO A 1 91 ? -16.497 -4.275 -2.845 1.00 89.94 91 PRO A C 1
ATOM 652 O O . PRO A 1 91 ? -16.327 -3.829 -1.710 1.00 89.94 91 PRO A O 1
ATOM 655 N N . ARG A 1 92 ? -17.710 -4.608 -3.299 1.00 90.94 92 ARG A N 1
ATOM 656 C CA . ARG A 1 92 ? -18.940 -4.563 -2.491 1.00 90.94 92 ARG A CA 1
ATOM 657 C C . ARG A 1 92 ? -19.200 -5.925 -1.856 1.00 90.94 92 ARG A C 1
ATOM 659 O O . ARG A 1 92 ? -19.960 -6.734 -2.377 1.00 90.94 92 ARG A O 1
ATOM 666 N N . ARG A 1 93 ? -18.513 -6.209 -0.751 1.00 94.06 93 ARG A N 1
ATOM 667 C CA . ARG A 1 93 ? -18.719 -7.447 0.013 1.00 94.06 93 ARG A CA 1
ATOM 668 C C . ARG A 1 93 ? -19.893 -7.301 0.992 1.00 94.06 93 ARG A C 1
ATOM 670 O O . ARG A 1 93 ? -20.168 -6.182 1.428 1.00 94.06 93 ARG A O 1
ATOM 677 N N . PRO A 1 94 ? -20.570 -8.408 1.355 1.00 97.25 94 PRO A N 1
ATOM 678 C CA . PRO A 1 94 ? -21.555 -8.389 2.428 1.00 97.25 94 PRO A CA 1
ATOM 679 C C . PRO A 1 94 ? -20.936 -7.875 3.728 1.00 97.25 94 PRO A C 1
ATOM 681 O O . PRO A 1 94 ? -19.775 -8.170 4.033 1.00 97.25 94 PRO A O 1
ATOM 684 N N . VAL A 1 95 ? -21.719 -7.121 4.498 1.00 98.25 95 VAL A N 1
ATOM 685 C CA . VAL A 1 95 ? -21.344 -6.757 5.866 1.00 98.25 95 VAL A CA 1
ATOM 686 C C . VAL A 1 95 ? -21.441 -8.011 6.722 1.00 98.25 95 VAL A C 1
ATOM 688 O O . VAL A 1 95 ? -22.498 -8.629 6.793 1.00 98.25 95 VAL A O 1
ATOM 691 N N . VAL A 1 96 ? -20.329 -8.392 7.343 1.00 98.38 96 VAL A N 1
ATOM 692 C CA . VAL A 1 96 ? -20.237 -9.584 8.207 1.00 98.38 96 VAL A CA 1
ATOM 693 C C . VAL A 1 96 ? -20.032 -9.225 9.678 1.00 98.38 96 VAL A C 1
ATOM 695 O O . VAL A 1 96 ? -20.090 -10.110 10.531 1.00 98.38 96 VAL A O 1
ATOM 698 N N . ALA A 1 97 ? -19.759 -7.948 9.950 1.00 98.50 97 ALA A N 1
ATOM 699 C CA . ALA A 1 97 ? -19.544 -7.388 11.273 1.00 98.50 97 ALA A CA 1
ATOM 700 C C . ALA A 1 97 ? -19.836 -5.881 11.261 1.00 98.50 97 ALA A C 1
ATOM 702 O O . ALA A 1 97 ? -19.355 -5.163 10.379 1.00 98.50 97 ALA A O 1
ATOM 703 N N . ASP A 1 98 ? -20.571 -5.413 12.261 1.00 98.62 98 ASP A N 1
ATOM 704 C CA . ASP A 1 98 ? -20.721 -4.008 12.633 1.00 98.62 98 ASP A CA 1
ATOM 705 C C . ASP A 1 98 ? -19.941 -3.749 13.930 1.00 98.62 98 ASP A C 1
ATOM 707 O O . ASP A 1 98 ? -20.159 -4.417 14.943 1.00 98.62 98 ASP A O 1
ATOM 711 N N . VAL A 1 99 ? -18.997 -2.805 13.916 1.00 98.69 99 VAL A N 1
ATOM 712 C CA . VAL A 1 99 ? -18.094 -2.608 15.066 1.00 98.69 99 VAL A CA 1
ATOM 713 C C . VAL A 1 99 ? -18.793 -2.067 16.313 1.00 98.69 99 VAL A C 1
ATOM 715 O O . VAL A 1 99 ? -18.303 -2.303 17.417 1.00 98.69 99 VAL A O 1
ATOM 718 N N . VAL A 1 100 ? -19.918 -1.363 16.167 1.00 98.62 100 VAL A N 1
ATOM 719 C CA . VAL A 1 100 ? -20.693 -0.837 17.298 1.00 98.62 100 VAL A CA 1
ATOM 720 C C . VAL A 1 100 ? -21.617 -1.930 17.810 1.00 98.62 100 VAL A C 1
ATOM 722 O O . VAL A 1 100 ? -21.501 -2.334 18.967 1.00 98.62 100 VAL A O 1
ATOM 725 N N . ARG A 1 101 ? -22.485 -2.453 16.937 1.00 98.50 101 ARG A N 1
ATOM 726 C CA . ARG A 1 101 ? -23.522 -3.421 17.314 1.00 98.50 101 ARG A CA 1
ATOM 727 C C . ARG A 1 101 ? -22.934 -4.751 17.780 1.00 98.50 101 ARG A C 1
ATOM 729 O O . ARG A 1 101 ? -23.396 -5.294 18.777 1.00 98.50 101 ARG A O 1
ATOM 736 N N . ASP A 1 102 ? -21.922 -5.261 17.078 1.00 98.62 102 ASP A N 1
ATOM 737 C CA . ASP A 1 102 ? -21.425 -6.625 17.291 1.00 98.62 102 ASP A CA 1
ATOM 738 C C . ASP A 1 102 ? -20.153 -6.658 18.165 1.00 98.62 102 ASP A C 1
ATOM 740 O O . ASP A 1 102 ? -19.836 -7.688 18.758 1.00 98.62 102 ASP A O 1
ATOM 744 N N . TYR A 1 103 ? -19.410 -5.543 18.262 1.00 98.62 103 TYR A N 1
ATOM 745 C CA . TYR A 1 103 ? -18.109 -5.485 18.956 1.00 98.62 103 TYR A CA 1
ATOM 746 C C . TYR A 1 103 ? -17.995 -4.406 20.042 1.00 98.62 103 TYR A C 1
ATOM 748 O O . TYR A 1 103 ? -16.961 -4.362 20.723 1.00 98.62 103 TYR A O 1
ATOM 756 N N . GLY A 1 104 ? -19.033 -3.585 20.236 1.00 98.31 104 GLY A N 1
ATOM 757 C CA . GLY A 1 104 ? -19.136 -2.623 21.335 1.00 98.31 104 GLY A CA 1
ATOM 758 C C . GLY A 1 104 ? -18.271 -1.368 21.192 1.00 98.31 104 GLY A C 1
ATOM 759 O O . GLY A 1 104 ? -17.976 -0.728 22.202 1.00 98.31 104 GLY A O 1
ATOM 760 N N . ALA A 1 105 ? -17.830 -1.014 19.980 1.00 98.56 105 ALA A N 1
ATOM 761 C CA . ALA A 1 105 ? -17.140 0.253 19.744 1.00 98.56 105 ALA A CA 1
ATOM 762 C C . ALA A 1 105 ? -18.054 1.438 20.103 1.00 98.56 105 ALA A C 1
ATOM 764 O O . ALA A 1 105 ? -19.249 1.416 19.810 1.00 98.56 105 ALA A O 1
ATOM 765 N N . ARG A 1 106 ? -17.493 2.481 20.725 1.00 98.50 106 ARG A N 1
ATOM 766 C CA . ARG A 1 106 ? -18.240 3.683 21.112 1.00 98.50 106 ARG A CA 1
ATOM 767 C C . ARG A 1 106 ? -18.079 4.769 20.035 1.00 98.50 106 ARG A C 1
ATOM 769 O O . ARG A 1 106 ? -16.953 5.220 19.825 1.00 98.50 106 ARG A O 1
ATOM 776 N N . PRO A 1 107 ? -19.160 5.175 19.341 1.00 98.19 107 PRO A N 1
ATOM 777 C CA . PRO A 1 107 ? -19.104 6.150 18.244 1.00 98.19 107 PRO A CA 1
ATOM 778 C C . PRO A 1 107 ? -19.038 7.617 18.716 1.00 98.19 107 PRO A C 1
ATOM 780 O O . PRO A 1 107 ? -19.168 8.529 17.904 1.00 98.19 107 PRO A O 1
ATOM 783 N N . ASP A 1 108 ? -18.871 7.856 20.015 1.00 98.06 108 ASP A N 1
ATOM 784 C CA . ASP A 1 108 ? -18.806 9.177 20.656 1.00 98.06 108 ASP A CA 1
ATOM 785 C C . ASP A 1 108 ? -17.382 9.559 21.113 1.00 98.06 108 ASP A C 1
ATOM 787 O O . ASP A 1 108 ? -17.174 10.617 21.700 1.00 98.06 108 ASP A O 1
ATOM 791 N N . GLY A 1 109 ? -16.391 8.697 20.866 1.00 97.69 109 GLY A N 1
ATOM 792 C CA . GLY A 1 109 ? -15.000 8.898 21.269 1.00 97.69 109 GLY A CA 1
ATOM 793 C C . GLY A 1 109 ? -14.718 8.653 22.757 1.00 97.69 109 GLY A C 1
ATOM 794 O O . GLY A 1 109 ? -13.585 8.853 23.196 1.00 97.69 109 GLY A O 1
ATOM 795 N N . SER A 1 110 ? -15.701 8.191 23.537 1.00 97.94 110 SER A N 1
ATOM 796 C CA . SER A 1 110 ? -15.554 7.974 24.986 1.00 97.94 110 SER A CA 1
ATOM 797 C C . SER A 1 110 ? -14.605 6.821 25.346 1.00 97.94 110 SER A C 1
ATOM 799 O O . SER A 1 110 ? -13.978 6.837 26.408 1.00 97.94 110 SER A O 1
ATOM 801 N N . ALA A 1 111 ? -14.445 5.839 24.453 1.00 98.38 111 ALA A N 1
ATOM 802 C CA . ALA A 1 111 ? -13.609 4.659 24.661 1.00 98.38 111 ALA A CA 1
ATOM 803 C C . ALA A 1 111 ? -12.788 4.297 23.415 1.00 98.38 111 ALA A C 1
ATOM 805 O O . ALA A 1 111 ? -13.195 4.580 22.287 1.00 98.38 111 ALA A O 1
ATOM 806 N N . ASP A 1 112 ? -11.653 3.626 23.632 1.00 98.56 112 ASP A N 1
ATOM 807 C CA . ASP A 1 112 ? -10.794 3.124 22.558 1.00 98.56 112 ASP A CA 1
ATOM 808 C C . ASP A 1 112 ? -11.515 2.068 21.706 1.00 98.56 112 ASP A C 1
ATOM 810 O O . ASP A 1 112 ? -11.928 1.009 22.189 1.00 98.56 112 ASP A O 1
ATOM 814 N N . ALA A 1 113 ? -11.635 2.343 20.411 1.00 98.69 113 ALA A N 1
ATOM 815 C CA . ALA A 1 113 ? -12.253 1.467 19.430 1.00 98.69 113 ALA A CA 1
ATOM 816 C C . ALA A 1 113 ? -11.251 0.520 18.747 1.00 98.69 113 ALA A C 1
ATOM 818 O O . ALA A 1 113 ? -11.681 -0.423 18.073 1.00 98.69 113 ALA A O 1
ATOM 819 N N . ALA A 1 114 ? -9.933 0.706 18.918 1.00 98.38 114 ALA A N 1
ATOM 820 C CA . ALA A 1 114 ? -8.925 -0.141 18.275 1.00 98.38 114 ALA A CA 1
ATOM 821 C C . ALA A 1 114 ? -9.086 -1.644 18.606 1.00 98.38 114 ALA A C 1
ATOM 823 O O . ALA A 1 114 ? -8.993 -2.468 17.685 1.00 98.38 114 ALA A O 1
ATOM 824 N N . PRO A 1 115 ? -9.385 -2.064 19.857 1.00 98.56 115 PRO A N 1
ATOM 825 C CA . PRO A 1 115 ? -9.616 -3.471 20.178 1.00 98.56 115 PRO A CA 1
ATOM 826 C C . PRO A 1 115 ? -10.847 -4.048 19.470 1.00 98.56 115 PRO A C 1
ATOM 828 O O . PRO A 1 115 ? -10.780 -5.156 18.936 1.00 98.56 115 PRO A O 1
ATOM 831 N N . ALA A 1 116 ? -11.956 -3.301 19.425 1.00 98.69 116 ALA A N 1
ATOM 832 C CA . ALA A 1 116 ? -13.189 -3.722 18.757 1.00 98.69 116 ALA A CA 1
ATOM 833 C C . ALA A 1 116 ? -12.976 -3.892 17.244 1.00 98.69 116 ALA A C 1
ATOM 835 O O . ALA A 1 116 ? -13.292 -4.948 16.693 1.00 98.69 116 ALA A O 1
ATOM 836 N N . LEU A 1 117 ? -12.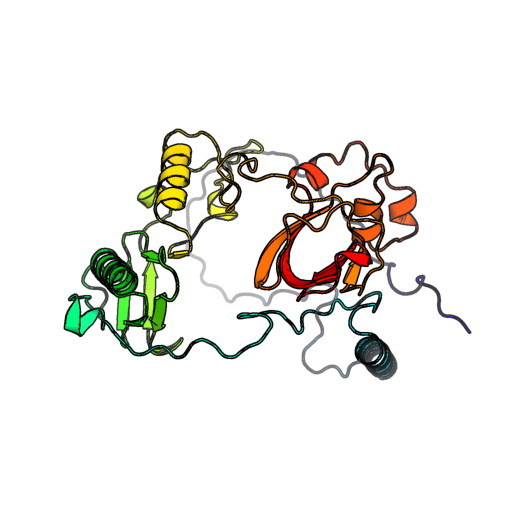340 -2.906 16.601 1.00 98.69 117 LEU A N 1
ATOM 837 C CA . LEU A 1 117 ? -11.967 -2.950 15.185 1.00 98.69 117 LEU A CA 1
ATOM 838 C C . LEU A 1 117 ? -11.085 -4.160 14.861 1.00 98.69 117 LEU A C 1
ATOM 840 O O . LEU A 1 117 ? -11.381 -4.914 13.937 1.00 98.69 117 LEU A O 1
ATOM 844 N N . ASN A 1 118 ? -10.024 -4.390 15.638 1.00 98.50 118 ASN A N 1
ATOM 845 C CA . ASN A 1 118 ? -9.110 -5.508 15.401 1.00 98.50 118 ASN A CA 1
ATOM 846 C C . ASN A 1 118 ? -9.780 -6.877 15.588 1.00 98.50 118 ASN A C 1
ATOM 848 O O . ASN A 1 118 ? -9.482 -7.804 14.832 1.00 98.50 118 ASN A O 1
ATOM 852 N N . ARG A 1 119 ? -10.688 -7.024 16.567 1.00 98.56 119 ARG A N 1
ATOM 853 C CA . ARG A 1 119 ? -11.480 -8.256 16.717 1.00 98.56 119 ARG A CA 1
ATOM 854 C C . ARG A 1 119 ? -12.374 -8.477 15.496 1.00 98.56 119 ARG A C 1
ATOM 856 O O . ARG A 1 119 ? -12.306 -9.552 14.907 1.00 98.56 119 ARG A O 1
ATOM 863 N N . ALA A 1 120 ? -13.116 -7.455 15.068 1.00 98.75 120 ALA A N 1
ATOM 864 C CA . ALA A 1 120 ? -13.998 -7.537 13.905 1.00 98.75 120 ALA A CA 1
ATOM 865 C C . ALA A 1 120 ? -13.245 -7.892 12.613 1.00 98.75 120 ALA A C 1
ATOM 867 O O . ALA A 1 120 ? -13.663 -8.777 11.867 1.00 98.75 120 ALA A O 1
ATOM 868 N N . LEU A 1 121 ? -12.098 -7.252 12.366 1.00 98.62 121 LEU A N 1
ATOM 869 C CA . LEU A 1 121 ? -11.263 -7.492 11.182 1.00 98.62 121 LEU A CA 1
ATOM 870 C C . LEU A 1 121 ? -10.689 -8.911 11.152 1.00 98.62 121 LEU A C 1
ATOM 872 O O . LEU A 1 121 ? -10.723 -9.573 10.112 1.00 98.62 121 LEU A O 1
ATOM 876 N N . ARG A 1 122 ? -10.197 -9.402 12.293 1.00 97.94 122 ARG A N 1
ATOM 877 C CA . ARG A 1 122 ? -9.698 -10.775 12.424 1.00 97.94 122 ARG A CA 1
ATOM 878 C C . ARG A 1 122 ? -10.813 -11.795 12.212 1.00 97.94 122 ARG A C 1
ATOM 880 O O . ARG A 1 122 ? -10.613 -12.773 11.496 1.00 97.94 122 ARG A O 1
ATOM 887 N N . ASP A 1 123 ? -11.976 -11.586 12.818 1.00 98.38 123 ASP A N 1
ATOM 888 C CA . ASP A 1 123 ? -13.090 -12.530 12.725 1.00 98.38 123 ASP A CA 1
ATOM 889 C C . ASP A 1 123 ? -13.666 -12.566 11.299 1.00 98.38 123 ASP A C 1
ATOM 891 O O . ASP A 1 123 ? -13.902 -13.650 10.763 1.00 98.38 123 ASP A O 1
ATOM 895 N N . ALA A 1 124 ? -13.787 -11.410 10.634 1.00 98.31 124 ALA A N 1
ATOM 896 C CA . ALA A 1 124 ? -14.116 -11.337 9.210 1.00 98.31 124 ALA A CA 1
ATOM 897 C C . ALA A 1 124 ? -13.096 -12.112 8.359 1.00 98.31 124 ALA A C 1
ATOM 899 O O . ALA A 1 124 ? -13.477 -12.881 7.478 1.00 98.31 124 ALA A O 1
ATOM 900 N N . GLY A 1 125 ? -11.801 -11.970 8.654 1.00 97.19 125 GLY A N 1
ATOM 901 C CA . GLY A 1 125 ? -10.733 -12.724 7.999 1.00 97.19 125 GLY A CA 1
ATOM 902 C C . GLY A 1 125 ? -10.857 -14.238 8.178 1.00 97.19 125 GLY A C 1
ATOM 903 O O . GLY A 1 125 ? -10.812 -14.980 7.196 1.00 97.19 125 GLY A O 1
ATOM 904 N N . ARG A 1 126 ? -11.089 -14.702 9.413 1.00 96.62 126 ARG A N 1
ATOM 905 C CA . ARG A 1 126 ? -11.292 -16.127 9.743 1.00 96.62 126 ARG A CA 1
ATOM 906 C C . ARG A 1 126 ? -12.510 -16.735 9.042 1.00 96.62 126 ARG A C 1
ATOM 908 O O . ARG A 1 126 ? -12.494 -17.919 8.731 1.00 96.62 126 ARG A O 1
ATOM 915 N N . ARG A 1 127 ? -13.531 -15.926 8.740 1.00 96.31 127 ARG A N 1
ATOM 916 C CA . ARG A 1 127 ? -14.723 -16.326 7.968 1.00 96.31 127 ARG A CA 1
ATOM 917 C C . ARG A 1 127 ? -14.524 -16.278 6.443 1.00 96.31 127 ARG A C 1
ATOM 919 O O . ARG A 1 127 ? -15.477 -16.465 5.695 1.00 96.31 127 ARG A O 1
ATOM 926 N N . GLY A 1 128 ? -13.306 -16.027 5.956 1.00 96.19 128 GLY A N 1
ATOM 927 C CA . GLY A 1 128 ? -13.008 -15.950 4.521 1.00 96.19 128 GLY A CA 1
ATOM 928 C C . GLY A 1 128 ? -13.208 -14.558 3.905 1.00 96.19 128 GLY A C 1
ATOM 929 O O . GLY A 1 128 ? -13.291 -14.419 2.680 1.00 96.19 128 GLY A O 1
ATOM 930 N N . GLY A 1 129 ? -13.263 -13.515 4.726 1.00 97.25 129 GLY A N 1
ATOM 931 C CA . GLY A 1 129 ? -13.411 -12.129 4.301 1.00 97.25 129 GLY A CA 1
ATOM 932 C C . GLY A 1 129 ? -14.846 -11.615 4.390 1.00 97.25 129 GLY A C 1
ATOM 933 O O . GLY A 1 129 ? -15.768 -12.310 4.800 1.00 97.25 129 GLY A O 1
ATOM 934 N N . GLY A 1 130 ? -15.037 -10.364 3.984 1.00 98.06 130 GLY A N 1
ATOM 935 C CA . GLY A 1 130 ? -16.286 -9.631 4.178 1.00 98.06 130 GLY A CA 1
ATOM 936 C C . GLY A 1 130 ? -16.025 -8.166 4.499 1.00 98.06 130 GLY A C 1
ATOM 937 O O . GLY A 1 130 ? -14.875 -7.721 4.530 1.00 98.06 130 GLY A O 1
ATOM 938 N N . THR A 1 131 ? -17.093 -7.412 4.723 1.00 98.44 131 THR A N 1
ATOM 939 C CA . THR A 1 131 ? -17.004 -6.015 5.143 1.00 98.44 131 THR A CA 1
ATOM 940 C C . THR A 1 131 ? -17.203 -5.895 6.650 1.00 98.44 131 THR A C 1
ATOM 942 O O . THR A 1 131 ? -18.223 -6.333 7.181 1.00 98.44 131 THR A O 1
ATOM 945 N N . VAL A 1 132 ? -16.230 -5.275 7.316 1.00 98.62 132 VAL A N 1
ATOM 946 C CA . VAL A 1 132 ? -16.362 -4.720 8.664 1.00 98.62 132 VAL A CA 1
ATOM 947 C C . VAL A 1 132 ? -16.859 -3.290 8.510 1.00 98.62 132 VAL A C 1
ATOM 949 O O . VAL A 1 132 ? -16.158 -2.435 7.959 1.00 98.62 132 VAL A O 1
ATOM 952 N N . TYR A 1 133 ? -18.095 -3.055 8.931 1.00 98.62 133 TYR A N 1
ATOM 953 C CA . TYR A 1 133 ? -18.740 -1.757 8.838 1.00 98.62 133 TYR A CA 1
ATOM 954 C C . TYR A 1 133 ? -18.476 -0.927 10.096 1.00 98.62 133 TYR A C 1
ATOM 956 O O . TYR A 1 133 ? -18.585 -1.428 11.215 1.00 98.62 133 TYR A O 1
ATOM 964 N N . VAL A 1 134 ? -18.123 0.340 9.884 1.00 98.62 134 VAL A N 1
ATOM 965 C CA . VAL A 1 134 ? -17.959 1.359 10.920 1.00 98.62 134 VAL A CA 1
ATOM 966 C C . VAL A 1 134 ? -19.079 2.387 10.736 1.00 98.62 134 VAL A C 1
ATOM 968 O O . VAL A 1 134 ? -19.008 3.182 9.792 1.00 98.62 134 VAL A O 1
ATOM 971 N N . PRO A 1 135 ? -20.128 2.352 11.579 1.00 98.62 135 PRO A N 1
ATOM 972 C CA . PRO A 1 135 ? -21.239 3.299 11.520 1.00 98.62 135 PRO A CA 1
ATOM 973 C C . PRO A 1 135 ? -20.800 4.762 11.680 1.00 98.62 135 PRO A C 1
ATOM 975 O O . PRO A 1 135 ? -19.644 5.027 12.038 1.00 98.62 135 PRO A O 1
ATOM 978 N N . PRO A 1 136 ? -21.706 5.729 11.453 1.00 98.81 136 PRO A N 1
ATOM 979 C CA . PRO A 1 136 ? -21.428 7.126 11.746 1.00 98.81 136 PRO A CA 1
ATOM 980 C C . PRO A 1 136 ? -20.974 7.340 13.198 1.00 98.81 136 PRO A C 1
ATOM 982 O O . PRO A 1 136 ? -21.474 6.682 14.108 1.00 98.81 136 PRO A O 1
ATOM 985 N N . GLY A 1 137 ? -20.024 8.247 13.405 1.00 98.50 137 GLY A N 1
ATOM 986 C CA . GLY A 1 137 ? -19.463 8.568 14.711 1.00 98.50 137 GLY A CA 1
ATOM 987 C C . GLY A 1 137 ? -17.983 8.931 14.673 1.00 98.50 137 GLY A C 1
ATOM 988 O O . GLY A 1 137 ? -17.300 8.772 13.656 1.00 98.50 137 GLY A O 1
ATOM 989 N N . THR A 1 138 ? -17.487 9.372 15.823 1.00 98.50 138 THR A N 1
ATOM 990 C CA . THR A 1 138 ? -16.068 9.587 16.095 1.00 98.50 138 THR A CA 1
ATOM 991 C C . THR A 1 138 ? -15.571 8.462 16.987 1.00 98.50 138 THR A C 1
ATOM 993 O O . THR A 1 138 ? -16.058 8.262 18.092 1.00 98.50 138 THR A O 1
ATOM 996 N N . TYR A 1 139 ? -14.581 7.720 16.514 1.00 98.56 139 TYR A N 1
ATOM 997 C CA . TYR A 1 139 ? -14.021 6.575 17.216 1.00 98.56 139 TYR A CA 1
ATOM 998 C C . TYR A 1 139 ? -12.629 6.947 17.694 1.00 98.56 139 TYR A C 1
ATOM 1000 O O . TYR A 1 139 ? -11.754 7.233 16.874 1.00 98.56 139 TYR A O 1
ATOM 1008 N N . ARG A 1 140 ? -12.420 6.950 19.011 1.00 98.62 140 ARG A N 1
ATOM 1009 C CA . ARG A 1 140 ? -11.095 7.150 19.596 1.00 98.62 140 ARG A CA 1
ATOM 1010 C C . ARG A 1 140 ? -10.235 5.930 19.292 1.00 98.62 140 ARG A C 1
ATOM 1012 O O . ARG A 1 140 ? -10.687 4.808 19.501 1.00 98.62 140 ARG A O 1
ATOM 1019 N N . ILE A 1 141 ? -9.031 6.137 18.777 1.00 98.38 141 ILE A N 1
ATOM 1020 C CA . ILE A 1 141 ? -8.104 5.067 18.415 1.00 98.38 141 ILE A CA 1
ATOM 1021 C C . ILE A 1 141 ? -6.802 5.272 19.190 1.00 98.38 141 ILE A C 1
ATOM 1023 O O . ILE A 1 141 ? -5.963 6.089 18.808 1.00 98.38 141 ILE A O 1
ATOM 1027 N N . ASP A 1 142 ? -6.629 4.491 20.257 1.00 97.94 142 ASP A N 1
ATOM 1028 C CA . ASP A 1 142 ? -5.441 4.525 21.123 1.00 97.94 142 ASP A CA 1
ATOM 1029 C C . ASP A 1 142 ? -4.438 3.403 20.765 1.00 97.94 142 ASP A C 1
ATOM 1031 O O . ASP A 1 142 ? -3.503 3.129 21.521 1.00 97.94 142 ASP A O 1
ATOM 1035 N N . GLY A 1 143 ? -4.632 2.732 19.622 1.00 96.69 143 GLY A N 1
ATOM 1036 C CA . GLY A 1 143 ? -3.846 1.582 19.170 1.00 96.69 143 GLY A CA 1
ATOM 1037 C C . GLY A 1 143 ? -3.803 1.419 17.647 1.00 96.69 143 GLY A C 1
ATOM 1038 O O . GLY A 1 143 ? -4.409 2.177 16.899 1.00 96.69 143 GLY A O 1
ATOM 1039 N N . ILE A 1 144 ? -3.085 0.404 17.164 1.00 96.88 144 ILE A N 1
ATOM 1040 C CA . ILE A 1 144 ? -2.954 0.132 15.723 1.00 96.88 144 ILE A CA 1
ATOM 1041 C C . ILE A 1 144 ? -4.134 -0.701 15.214 1.00 96.88 144 ILE A C 1
ATOM 1043 O O . ILE A 1 144 ? -4.480 -1.721 15.812 1.00 96.88 144 ILE A O 1
ATOM 1047 N N . VAL A 1 145 ? -4.709 -0.318 14.072 1.00 98.00 145 VAL A N 1
ATOM 1048 C CA . VAL A 1 145 ? -5.757 -1.080 13.373 1.00 98.00 145 VAL A CA 1
ATOM 1049 C C . VAL A 1 145 ? -5.122 -1.922 12.267 1.00 98.00 145 VAL A C 1
ATOM 1051 O O . VAL A 1 145 ? -4.421 -1.398 11.407 1.00 98.00 145 VAL A O 1
ATOM 1054 N N . ARG A 1 146 ? -5.362 -3.237 12.260 1.00 97.06 146 ARG A N 1
ATOM 1055 C CA . ARG A 1 146 ? -4.700 -4.172 11.335 1.00 97.06 146 ARG A CA 1
ATOM 1056 C C . ARG A 1 146 ? -5.686 -4.842 10.389 1.00 97.06 146 ARG A C 1
ATOM 1058 O O . ARG A 1 146 ? -6.583 -5.565 10.818 1.00 97.06 146 ARG A O 1
ATOM 1065 N N . ILE A 1 147 ? -5.453 -4.683 9.091 1.00 97.12 147 ILE A N 1
ATOM 1066 C CA . ILE A 1 147 ? -6.140 -5.414 8.024 1.00 97.12 147 ILE A CA 1
ATOM 1067 C C . ILE A 1 147 ? -5.168 -6.471 7.491 1.00 97.12 147 ILE A C 1
ATOM 1069 O O . ILE A 1 147 ? -4.448 -6.247 6.521 1.00 97.12 147 ILE A O 1
ATOM 1073 N N . GLY A 1 148 ? -5.119 -7.617 8.177 1.00 95.94 148 GLY A N 1
ATOM 1074 C CA . GLY A 1 148 ? -4.127 -8.671 7.917 1.00 95.94 148 GLY A CA 1
ATOM 1075 C C . GLY A 1 148 ? -4.617 -9.885 7.132 1.00 95.94 148 GLY A C 1
ATOM 1076 O O . GLY A 1 148 ? -3.871 -10.850 6.988 1.00 95.94 148 GLY A O 1
ATOM 1077 N N . HIS A 1 149 ? -5.858 -9.859 6.645 1.00 96.06 149 HIS A N 1
ATOM 1078 C CA . HIS A 1 149 ? -6.469 -10.972 5.924 1.00 96.06 149 HIS A CA 1
ATOM 1079 C C . HIS A 1 149 ? -6.924 -10.554 4.530 1.00 96.06 149 HIS A C 1
ATOM 1081 O O . HIS A 1 149 ? -7.422 -9.445 4.319 1.00 96.06 149 HIS A O 1
ATOM 1087 N N . ASP A 1 150 ? -6.829 -11.493 3.594 1.00 93.31 150 ASP A N 1
ATOM 1088 C CA . ASP A 1 150 ? -7.397 -11.331 2.266 1.00 93.31 150 ASP A CA 1
ATOM 1089 C C . ASP A 1 150 ? -8.905 -11.101 2.334 1.00 93.31 150 ASP A C 1
ATOM 1091 O O . ASP A 1 150 ? -9.606 -11.628 3.199 1.00 93.31 150 ASP A O 1
ATOM 1095 N N . ARG A 1 151 ? -9.425 -10.373 1.339 1.00 94.62 151 ARG A N 1
ATOM 1096 C CA . ARG A 1 151 ? -10.871 -10.213 1.118 1.00 94.62 151 ARG A CA 1
ATOM 1097 C C . ARG A 1 151 ? -11.619 -9.525 2.272 1.00 94.62 151 ARG A C 1
ATOM 1099 O O . ARG A 1 151 ? -12.850 -9.549 2.274 1.00 94.62 151 ARG A O 1
ATOM 1106 N N . VAL A 1 152 ? -10.915 -8.884 3.203 1.00 97.25 152 VAL A N 1
ATOM 1107 C CA . VAL A 1 152 ? -11.499 -8.041 4.253 1.00 97.25 152 VAL A CA 1
ATOM 1108 C C . VAL A 1 152 ? -11.538 -6.585 3.793 1.00 97.25 152 VAL A C 1
ATOM 1110 O O . VAL A 1 152 ? -10.574 -6.074 3.230 1.00 97.25 152 VAL A O 1
ATOM 1113 N N . VAL A 1 153 ? -12.667 -5.920 4.027 1.00 96.69 153 VAL A N 1
ATOM 1114 C CA . VAL A 1 153 ? -12.870 -4.495 3.742 1.00 96.69 153 VAL A CA 1
ATOM 1115 C C . VAL A 1 153 ? -13.252 -3.793 5.039 1.00 96.69 153 VAL A C 1
ATOM 1117 O O . VAL A 1 153 ? -14.253 -4.158 5.648 1.00 96.69 153 VAL A O 1
ATOM 1120 N N . LEU A 1 154 ? -12.497 -2.769 5.435 1.00 97.44 154 LEU A N 1
ATOM 1121 C CA . LEU A 1 154 ? -12.916 -1.817 6.463 1.00 97.44 154 LEU A CA 1
ATOM 1122 C C . LEU A 1 154 ? -13.680 -0.678 5.781 1.00 97.44 154 LEU A C 1
ATOM 1124 O O . LEU A 1 154 ? -13.121 -0.009 4.912 1.00 97.44 154 LEU A O 1
ATOM 1128 N N . ARG A 1 155 ? -14.956 -0.476 6.126 1.00 97.38 155 ARG A N 1
ATOM 1129 C CA . ARG A 1 155 ? -15.823 0.501 5.449 1.00 97.38 155 ARG A CA 1
ATOM 1130 C C . ARG A 1 155 ? -16.519 1.417 6.451 1.00 97.38 155 ARG A C 1
ATOM 1132 O O . ARG A 1 155 ? -17.340 0.939 7.225 1.00 97.38 155 ARG A O 1
ATOM 1139 N N . GLY A 1 156 ? -16.237 2.716 6.381 1.00 97.44 156 GLY A N 1
ATOM 1140 C CA . GLY A 1 156 ? -16.995 3.750 7.096 1.00 97.44 156 GLY A CA 1
ATOM 1141 C C . GLY A 1 156 ? -18.304 4.132 6.396 1.00 97.44 156 GLY A C 1
ATOM 1142 O O . GLY A 1 156 ? -18.582 3.680 5.284 1.00 97.44 156 GLY A O 1
ATOM 1143 N N . ALA A 1 157 ? -19.089 5.001 7.028 1.00 97.44 157 ALA A N 1
ATOM 1144 C CA . ALA A 1 157 ? -20.328 5.556 6.481 1.00 97.44 157 ALA A CA 1
ATOM 1145 C C . ALA A 1 157 ? -20.117 6.746 5.516 1.00 97.44 157 ALA A C 1
ATOM 1147 O O . ALA A 1 157 ? -21.076 7.221 4.916 1.00 97.44 157 ALA A O 1
ATOM 1148 N N . GLY A 1 158 ? -18.878 7.223 5.350 1.00 95.31 158 GLY A N 1
ATOM 1149 C CA . GLY A 1 158 ? -18.515 8.350 4.480 1.00 95.31 158 GLY A CA 1
ATOM 1150 C C . GLY A 1 158 ? -17.582 9.344 5.178 1.00 95.31 158 GLY A C 1
ATOM 1151 O O . GLY A 1 158 ? -17.466 9.325 6.403 1.00 95.31 158 GLY A O 1
ATOM 1152 N N . SER A 1 159 ? -16.917 10.209 4.406 1.00 89.81 159 SER A N 1
ATOM 1153 C CA . SER A 1 159 ? -15.858 11.124 4.882 1.00 89.81 159 SER A CA 1
ATOM 1154 C C . SER A 1 159 ? -16.315 12.169 5.905 1.00 89.81 159 SER A C 1
ATOM 1156 O O . SER A 1 159 ? -15.490 12.650 6.669 1.00 89.81 159 SER A O 1
ATOM 1158 N N . GLY A 1 160 ? -17.608 12.502 5.948 1.00 93.69 160 GLY A N 1
ATOM 1159 C CA . GLY A 1 160 ? -18.201 13.372 6.972 1.00 93.69 160 GLY A CA 1
ATOM 1160 C C . GLY A 1 160 ? -18.988 12.629 8.054 1.00 93.69 160 GLY A C 1
ATOM 1161 O O . GLY A 1 160 ? -19.570 13.263 8.925 1.00 93.69 160 GLY A O 1
ATOM 1162 N N . HIS A 1 161 ? -19.051 11.297 7.984 1.00 98.19 161 HIS A N 1
ATOM 1163 C CA . HIS A 1 161 ? -19.903 10.494 8.861 1.00 98.19 161 HIS A CA 1
ATOM 1164 C C . HIS A 1 161 ? -19.104 9.616 9.811 1.00 98.19 161 HIS A C 1
ATOM 1166 O O . HIS A 1 161 ? -19.538 9.422 10.937 1.00 98.19 161 HIS A O 1
ATOM 1172 N N . THR A 1 162 ? -17.951 9.098 9.393 1.00 98.44 162 THR A N 1
ATOM 1173 C CA . THR A 1 162 ? -17.110 8.233 10.226 1.00 98.44 162 THR A CA 1
ATOM 1174 C C . THR A 1 162 ? -15.720 8.835 10.371 1.00 98.44 162 THR A C 1
ATOM 1176 O O . THR A 1 162 ? -14.996 8.958 9.385 1.00 98.44 162 THR A O 1
ATOM 1179 N N . THR A 1 163 ? -15.319 9.109 11.610 1.00 97.94 163 THR A N 1
ATOM 1180 C CA . THR A 1 163 ? -13.992 9.629 11.955 1.00 97.94 163 THR A CA 1
ATOM 1181 C C . THR A 1 163 ? -13.239 8.612 12.804 1.00 97.94 163 THR A C 1
ATOM 1183 O O . THR A 1 163 ? -13.698 8.234 13.879 1.00 97.94 163 THR A O 1
ATOM 1186 N N . LEU A 1 164 ? -12.060 8.182 12.347 1.00 97.44 164 LEU A N 1
ATOM 1187 C CA . LEU A 1 164 ? -11.102 7.434 13.166 1.00 97.44 164 LEU A CA 1
ATOM 1188 C C . LEU A 1 164 ? -10.099 8.433 13.751 1.00 97.44 164 LEU A C 1
ATOM 1190 O O . LEU A 1 164 ? -9.233 8.932 13.035 1.00 97.44 164 LEU A O 1
ATOM 1194 N N . HIS A 1 165 ? -10.244 8.757 15.032 1.00 97.38 165 HIS A N 1
ATOM 1195 C CA . HIS A 1 165 ? -9.454 9.782 15.706 1.00 97.38 165 HIS A CA 1
ATOM 1196 C C . HIS A 1 165 ? -8.294 9.149 16.479 1.00 97.38 165 HIS A C 1
ATOM 1198 O O . HIS A 1 165 ? -8.476 8.638 17.585 1.00 97.38 165 HIS A O 1
ATOM 1204 N N . ALA A 1 166 ? -7.101 9.170 15.882 1.00 97.06 166 ALA A N 1
ATOM 1205 C CA . ALA A 1 166 ? -5.874 8.746 16.549 1.00 97.06 166 ALA A CA 1
ATOM 1206 C C . ALA A 1 166 ? -5.490 9.725 17.663 1.00 97.06 166 ALA A C 1
ATOM 1208 O O . ALA A 1 166 ? -5.409 10.927 17.428 1.00 97.06 166 ALA A O 1
ATOM 1209 N N . THR A 1 167 ? -5.198 9.207 18.850 1.00 97.19 167 THR A N 1
ATOM 1210 C CA . THR A 1 167 ? -4.837 10.011 20.036 1.00 97.19 167 THR A CA 1
ATOM 1211 C C . THR A 1 167 ? -3.379 9.845 20.463 1.00 97.19 167 THR A C 1
ATOM 1213 O O . THR A 1 167 ? -2.907 10.567 21.338 1.00 97.19 167 THR A O 1
ATOM 1216 N N . ARG A 1 168 ? -2.663 8.884 19.870 1.00 97.19 168 ARG A N 1
ATOM 1217 C CA . ARG A 1 168 ? -1.291 8.507 20.229 1.00 97.19 168 ARG A CA 1
ATOM 1218 C C . ARG A 1 168 ? -0.397 8.466 18.999 1.00 97.19 168 ARG A C 1
ATOM 1220 O O . ARG A 1 168 ? -0.842 8.101 17.910 1.00 97.19 168 ARG A O 1
ATOM 1227 N N . SER A 1 169 ? 0.874 8.816 19.181 1.00 95.94 169 SER A N 1
ATOM 1228 C CA . SER A 1 169 ? 1.862 8.754 18.104 1.00 95.94 169 SER A CA 1
ATOM 1229 C C . SER A 1 169 ? 2.298 7.311 17.831 1.00 95.94 169 SER A C 1
ATOM 1231 O O . SER A 1 169 ? 2.244 6.453 18.711 1.00 95.94 169 SER A O 1
ATOM 1233 N N . LEU A 1 170 ? 2.815 7.025 16.631 1.00 95.88 170 LEU A N 1
ATOM 1234 C CA . LEU A 1 170 ? 3.418 5.714 16.340 1.00 95.88 170 LEU A CA 1
ATOM 1235 C C . LEU A 1 170 ? 4.615 5.409 17.254 1.00 95.88 170 LEU A C 1
ATOM 1237 O O . LEU A 1 170 ? 4.855 4.247 17.576 1.00 95.88 170 LEU A O 1
ATOM 1241 N N . THR A 1 171 ? 5.313 6.442 17.735 1.00 95.31 171 THR A N 1
ATOM 1242 C CA . THR A 1 171 ? 6.357 6.297 18.756 1.00 95.31 171 THR A CA 1
ATOM 1243 C C . THR A 1 171 ? 5.791 5.739 20.059 1.00 95.31 171 THR A C 1
ATOM 1245 O O . THR A 1 171 ? 6.377 4.815 20.613 1.00 95.31 171 THR A O 1
ATOM 1248 N N . ASP A 1 172 ? 4.638 6.232 20.515 1.00 96.12 172 ASP A N 1
ATOM 1249 C CA . ASP A 1 172 ? 4.000 5.744 21.745 1.00 96.12 172 ASP A CA 1
ATOM 1250 C C . ASP A 1 172 ? 3.416 4.338 21.576 1.00 96.12 172 ASP A C 1
ATOM 1252 O O . ASP A 1 172 ? 3.336 3.577 22.541 1.00 96.12 172 ASP A O 1
ATOM 1256 N N . LEU A 1 173 ? 2.951 4.011 20.366 1.00 96.19 173 LEU A N 1
ATOM 1257 C CA . LEU A 1 173 ? 2.263 2.752 20.072 1.00 96.19 173 LEU A CA 1
ATOM 1258 C C . LEU A 1 173 ? 3.215 1.594 19.760 1.00 96.19 173 LEU A C 1
ATOM 1260 O O . LEU A 1 173 ? 2.937 0.454 20.131 1.00 96.19 173 LEU A O 1
ATOM 1264 N N . ILE A 1 174 ? 4.300 1.864 19.038 1.00 95.69 174 ILE A N 1
ATOM 1265 C CA . ILE A 1 174 ? 5.218 0.843 18.514 1.00 95.69 174 ILE A CA 1
ATOM 1266 C C . ILE A 1 174 ? 6.610 1.006 19.122 1.00 95.69 174 ILE A C 1
ATOM 1268 O O . ILE A 1 174 ? 7.243 0.009 19.468 1.00 95.69 174 ILE A O 1
ATOM 1272 N N . GLY A 1 175 ? 7.073 2.247 19.253 1.00 94.44 175 GLY A N 1
ATOM 1273 C CA . GLY A 1 175 ? 8.403 2.593 19.739 1.00 94.44 175 GLY A CA 1
ATOM 1274 C C . GLY A 1 175 ? 9.129 3.582 18.822 1.00 94.44 175 GLY A C 1
ATOM 1275 O O . GLY A 1 175 ? 8.666 3.884 17.714 1.00 94.44 175 GLY A O 1
ATOM 1276 N N . PRO A 1 176 ? 10.284 4.108 19.263 1.00 93.44 176 PRO A N 1
ATOM 1277 C CA . PRO A 1 176 ? 11.100 4.993 18.446 1.00 93.44 176 PRO A CA 1
ATOM 1278 C C . PRO A 1 176 ? 11.622 4.247 17.216 1.00 93.44 176 PRO A C 1
ATOM 1280 O O . PRO A 1 176 ? 12.319 3.241 17.332 1.00 93.44 176 PRO A O 1
ATOM 1283 N N . TYR A 1 177 ? 11.323 4.772 16.030 1.00 92.88 177 TYR A N 1
ATOM 1284 C CA . TYR A 1 177 ? 11.801 4.222 14.767 1.00 92.88 177 TYR A CA 1
ATOM 1285 C C . TYR A 1 177 ? 12.760 5.215 14.117 1.00 92.88 177 TYR A C 1
ATOM 1287 O O . TYR A 1 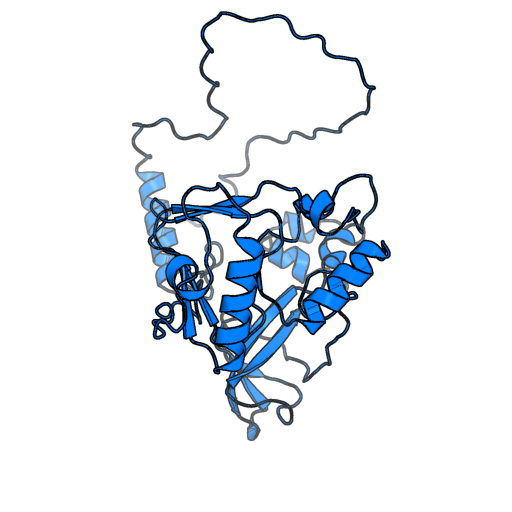177 ? 12.344 6.201 13.517 1.00 92.88 177 TYR A O 1
ATOM 1295 N N . GLY A 1 178 ? 14.061 4.983 14.288 1.00 87.75 178 GLY A N 1
ATOM 1296 C CA . GLY A 1 178 ? 15.102 5.877 13.781 1.00 87.75 178 GLY A CA 1
ATOM 1297 C C . GLY A 1 178 ? 15.328 5.753 12.274 1.00 87.75 178 GLY A C 1
ATOM 1298 O O . GLY A 1 178 ? 15.094 4.695 11.680 1.00 87.75 178 GLY A O 1
ATOM 1299 N N . SER A 1 179 ? 15.818 6.833 11.665 1.00 84.50 179 SER A N 1
ATOM 1300 C CA . SER A 1 179 ? 16.264 6.856 10.270 1.00 84.50 179 SER A CA 1
ATOM 1301 C C . SER A 1 179 ? 17.361 5.820 10.021 1.00 84.50 179 SER A C 1
ATOM 1303 O O . SER A 1 179 ? 18.414 5.818 10.663 1.00 84.50 179 SER A O 1
ATOM 1305 N N . ARG A 1 180 ? 17.153 4.964 9.016 1.00 81.75 180 ARG A N 1
ATOM 1306 C CA . ARG A 1 180 ? 18.182 4.027 8.537 1.00 81.75 180 ARG A CA 1
ATOM 1307 C C . ARG A 1 180 ? 19.373 4.713 7.859 1.00 81.75 180 ARG A C 1
ATOM 1309 O O . ARG A 1 180 ? 20.420 4.098 7.709 1.00 81.75 180 ARG A O 1
ATOM 1316 N N . TYR A 1 181 ? 19.204 5.969 7.450 1.00 78.06 181 TYR A N 1
ATOM 1317 C CA . TYR A 1 181 ? 20.189 6.755 6.703 1.00 78.06 181 TYR A CA 1
ATOM 1318 C C . TYR A 1 181 ? 20.936 7.762 7.593 1.00 78.06 181 TYR A C 1
ATOM 1320 O O . TYR A 1 181 ? 21.524 8.713 7.085 1.00 78.06 181 TYR A O 1
ATOM 1328 N N . GLY A 1 182 ? 20.883 7.570 8.915 1.00 76.19 182 GLY A N 1
ATOM 1329 C CA . GLY A 1 182 ? 21.500 8.456 9.900 1.00 76.19 182 GLY A CA 1
ATOM 1330 C C . GLY A 1 182 ? 20.639 9.664 10.282 1.00 76.19 182 GLY A C 1
ATOM 1331 O O . GLY A 1 182 ? 19.587 9.925 9.684 1.00 76.19 182 GLY A O 1
ATOM 1332 N N . GLY A 1 183 ? 21.113 10.382 11.304 1.00 80.81 183 GLY A N 1
ATOM 1333 C CA . GLY A 1 183 ? 20.462 11.542 11.919 1.00 80.81 183 GLY A CA 1
ATOM 1334 C C . GLY A 1 183 ? 19.351 11.194 12.918 1.00 80.81 183 GLY A C 1
ATOM 1335 O O . GLY A 1 183 ? 18.949 10.040 13.050 1.00 80.81 183 GLY A O 1
ATOM 1336 N N . ASP A 1 184 ? 18.812 12.228 13.569 1.00 83.00 184 ASP A N 1
ATOM 1337 C CA . ASP A 1 184 ? 17.822 12.110 14.658 1.00 83.00 184 ASP A CA 1
ATOM 1338 C C . ASP A 1 184 ? 16.364 12.140 14.172 1.00 83.00 184 ASP A C 1
ATOM 1340 O O . ASP A 1 184 ? 15.416 12.284 14.944 1.00 83.00 184 ASP A O 1
ATOM 1344 N N . LYS A 1 185 ? 16.161 12.028 12.855 1.00 86.50 185 LYS A N 1
ATOM 1345 C CA . LYS A 1 185 ? 14.826 12.055 12.255 1.00 86.50 185 LYS A CA 1
ATOM 1346 C C . LYS A 1 185 ? 14.092 10.746 12.534 1.00 86.50 185 LYS A C 1
ATOM 1348 O O . LYS A 1 185 ? 14.644 9.656 12.365 1.00 86.50 185 LYS A O 1
ATOM 1353 N N . SER A 1 186 ? 12.813 10.873 12.874 1.00 90.44 186 SER A N 1
ATOM 1354 C CA . SER A 1 186 ? 11.901 9.740 12.987 1.00 90.44 186 SER A CA 1
ATOM 1355 C C . SER A 1 186 ? 11.550 9.194 11.603 1.00 90.44 186 SER A C 1
ATOM 1357 O O . SER A 1 186 ? 11.084 9.925 10.727 1.00 90.44 186 SER A O 1
ATOM 1359 N N . SER A 1 187 ? 11.723 7.889 11.414 1.00 90.50 187 SER A N 1
ATOM 1360 C CA . SER A 1 187 ? 11.243 7.168 10.232 1.00 90.50 187 SER A CA 1
ATOM 1361 C C . SER A 1 187 ? 9.718 7.202 10.123 1.00 90.50 187 SER A C 1
ATOM 1363 O O . SER A 1 187 ? 9.200 7.084 9.018 1.00 90.50 187 SER A O 1
ATOM 1365 N N . TRP A 1 188 ? 8.991 7.470 11.216 1.00 92.19 188 TRP A N 1
ATOM 1366 C CA . TRP A 1 188 ? 7.536 7.666 11.184 1.00 92.19 188 TRP A CA 1
ATOM 1367 C C . TRP A 1 188 ? 7.087 8.867 10.337 1.00 92.19 188 TRP A C 1
ATOM 1369 O O . TRP A 1 188 ? 5.919 8.950 9.978 1.00 92.19 188 TRP A O 1
ATOM 1379 N N . SER A 1 189 ? 7.990 9.785 9.970 1.00 89.31 189 SER A N 1
ATOM 1380 C CA . SER A 1 189 ? 7.688 10.852 9.003 1.00 89.31 189 SER A CA 1
ATOM 1381 C C . SER A 1 189 ? 7.611 10.365 7.549 1.00 89.31 189 SER A C 1
ATOM 1383 O O . SER A 1 189 ? 7.149 11.109 6.690 1.00 89.31 189 SER A O 1
ATOM 1385 N N . TRP A 1 190 ? 8.083 9.148 7.265 1.00 86.31 190 TRP A N 1
ATOM 1386 C CA . TRP A 1 190 ? 8.189 8.582 5.913 1.00 86.31 190 TRP A CA 1
ATOM 1387 C C . TRP A 1 190 ? 7.505 7.220 5.762 1.00 86.31 190 TRP A C 1
ATOM 1389 O O . TRP A 1 190 ? 7.403 6.714 4.648 1.00 86.31 190 TRP A O 1
ATOM 1399 N N . ALA A 1 191 ? 7.103 6.607 6.872 1.00 87.38 191 ALA A N 1
ATOM 1400 C CA . ALA A 1 191 ? 6.692 5.214 6.952 1.00 87.38 191 ALA A CA 1
ATOM 1401 C C . ALA A 1 191 ? 5.612 5.020 8.024 1.00 87.38 191 ALA A C 1
ATOM 1403 O O . ALA A 1 191 ? 5.475 5.827 8.948 1.00 87.38 191 ALA A O 1
ATOM 1404 N N . GLY A 1 192 ? 4.899 3.902 7.932 1.00 89.12 192 GLY A N 1
ATOM 1405 C CA . GLY A 1 192 ? 3.849 3.504 8.854 1.00 89.12 192 GLY A CA 1
ATOM 1406 C C . GLY A 1 192 ? 2.527 4.248 8.670 1.00 89.12 192 GLY A C 1
ATOM 1407 O O . GLY A 1 192 ? 2.309 5.034 7.749 1.00 89.12 192 GLY A O 1
ATOM 1408 N N . GLY A 1 193 ? 1.611 3.975 9.592 1.00 92.44 193 GLY A N 1
ATOM 1409 C CA . GLY A 1 193 ? 0.293 4.591 9.654 1.00 92.44 193 GLY A CA 1
ATOM 1410 C C . GLY A 1 193 ? -0.503 4.062 10.841 1.00 92.44 193 GLY A C 1
ATOM 1411 O O . GLY A 1 193 ? -0.078 3.135 11.525 1.00 92.44 193 GLY A O 1
ATOM 1412 N N . LEU A 1 194 ? -1.674 4.633 11.112 1.00 93.69 194 LEU A N 1
ATOM 1413 C CA . LEU A 1 194 ? -2.574 4.086 12.136 1.00 93.69 194 LEU A CA 1
ATOM 1414 C C . LEU A 1 194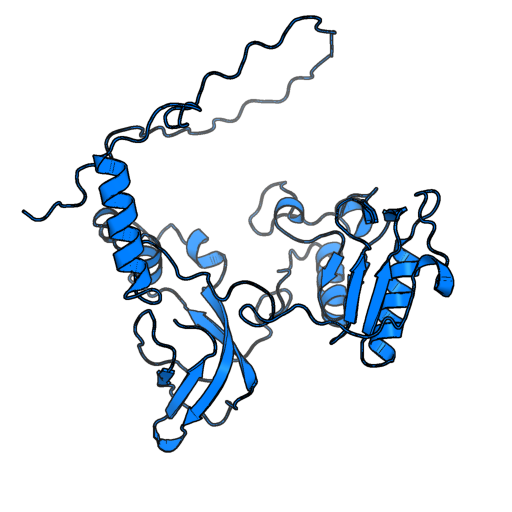 ? -3.190 2.748 11.696 1.00 93.69 194 LEU A C 1
ATOM 1416 O O . LEU A 1 194 ? -3.453 1.865 12.513 1.00 93.69 194 LEU A O 1
ATOM 1420 N N . ILE A 1 195 ? -3.427 2.616 10.388 1.00 95.56 195 ILE A N 1
ATOM 1421 C CA . ILE A 1 195 ? -4.024 1.444 9.755 1.00 95.56 195 ILE A CA 1
ATOM 1422 C C . ILE A 1 195 ? -2.946 0.728 8.951 1.00 95.56 195 ILE A C 1
ATOM 1424 O O . ILE A 1 195 ? -2.362 1.308 8.039 1.00 95.56 195 ILE A O 1
ATOM 1428 N N . TRP A 1 196 ? -2.721 -0.542 9.265 1.00 94.56 196 TRP A N 1
ATOM 1429 C CA . TRP A 1 196 ? -1.711 -1.374 8.622 1.00 94.56 196 TRP A CA 1
ATOM 1430 C C . TRP A 1 196 ? -2.347 -2.430 7.732 1.00 94.56 196 TRP A C 1
ATOM 1432 O O . TRP A 1 196 ? -3.251 -3.154 8.154 1.00 94.56 196 TRP A O 1
ATOM 1442 N N . LEU A 1 197 ? -1.841 -2.535 6.504 1.00 93.44 197 LEU A N 1
ATOM 1443 C CA . LEU A 1 197 ? -2.312 -3.468 5.484 1.00 93.44 197 LEU A CA 1
ATOM 1444 C C . LEU A 1 197 ? -1.205 -4.471 5.164 1.00 93.44 197 LEU A C 1
ATOM 1446 O O . LEU A 1 197 ? -0.512 -4.361 4.154 1.00 93.44 197 LEU A O 1
ATOM 1450 N N . CYS A 1 198 ? -1.007 -5.442 6.049 1.00 93.44 198 CYS A N 1
ATOM 1451 C CA . CYS A 1 198 ? -0.033 -6.507 5.839 1.00 93.44 198 CYS A CA 1
ATOM 1452 C C . CYS A 1 198 ? -0.415 -7.770 6.623 1.00 93.44 198 CYS A C 1
ATOM 1454 O O . CYS A 1 198 ? -1.120 -7.672 7.631 1.00 93.44 198 CYS A O 1
ATOM 1456 N N . PRO A 1 199 ? 0.047 -8.959 6.192 1.00 93.50 199 PRO A N 1
ATOM 1457 C CA . PRO A 1 199 ? -0.143 -10.188 6.953 1.00 93.50 199 PRO A CA 1
ATOM 1458 C C . PRO A 1 199 ? 0.398 -10.068 8.381 1.00 93.50 199 PRO A C 1
ATOM 1460 O O . PRO A 1 199 ? 1.411 -9.407 8.608 1.00 93.50 199 PRO A O 1
ATOM 1463 N N . GLN A 1 200 ? -0.223 -10.776 9.327 1.00 92.62 200 GLN A N 1
ATOM 1464 C CA . GLN A 1 200 ? 0.164 -10.737 10.743 1.00 92.62 200 GLN A CA 1
ATOM 1465 C C . GLN A 1 200 ? 1.661 -11.011 10.961 1.00 92.62 200 GLN A C 1
ATOM 1467 O O . GLN A 1 200 ? 2.325 -10.240 11.645 1.00 92.62 200 GLN A O 1
ATOM 1472 N N . ALA A 1 201 ? 2.206 -12.038 10.304 1.00 93.94 201 ALA A N 1
ATOM 1473 C CA . ALA A 1 201 ? 3.625 -12.375 10.407 1.00 93.94 201 ALA A CA 1
ATOM 1474 C C . ALA A 1 201 ? 4.544 -11.243 9.912 1.00 93.94 201 ALA A C 1
ATOM 1476 O O . ALA A 1 201 ? 5.630 -11.028 10.447 1.00 93.94 201 ALA A O 1
ATOM 1477 N N . ARG A 1 202 ? 4.110 -10.482 8.894 1.00 94.75 202 ARG A N 1
ATOM 1478 C CA . ARG A 1 202 ? 4.871 -9.336 8.385 1.00 94.75 202 ARG A CA 1
ATOM 1479 C C . ARG A 1 202 ? 4.870 -8.186 9.389 1.00 94.75 202 ARG A C 1
ATOM 1481 O O . ARG A 1 202 ? 5.926 -7.590 9.594 1.00 94.75 202 ARG A O 1
ATOM 1488 N N . TRP A 1 203 ? 3.712 -7.904 9.988 1.00 94.94 203 TRP A N 1
ATOM 1489 C CA . TRP A 1 203 ? 3.542 -6.908 11.047 1.00 94.94 203 TRP A CA 1
ATOM 1490 C C . TRP A 1 203 ? 4.429 -7.214 12.259 1.00 94.94 203 TRP A C 1
ATOM 1492 O O . TRP A 1 203 ? 5.190 -6.352 12.690 1.00 94.94 203 TRP A O 1
ATOM 1502 N N . GLU A 1 204 ? 4.375 -8.448 12.763 1.00 95.69 204 GLU A N 1
ATOM 1503 C CA . GLU A 1 204 ? 5.193 -8.912 13.893 1.00 95.69 204 GLU A CA 1
ATOM 1504 C C . GLU A 1 204 ? 6.679 -8.732 13.584 1.00 95.69 204 GLU A C 1
ATOM 1506 O O . GLU A 1 204 ? 7.343 -7.922 14.224 1.00 95.69 204 GLU A O 1
ATOM 1511 N N . SER A 1 205 ? 7.155 -9.342 12.492 1.00 95.94 205 SER A N 1
ATOM 1512 C CA . SER A 1 205 ? 8.550 -9.233 12.050 1.00 95.94 205 SER A CA 1
ATOM 1513 C C . SER A 1 205 ? 9.030 -7.784 11.903 1.00 95.94 205 SER A C 1
ATOM 1515 O O . SER A 1 205 ? 10.176 -7.477 12.233 1.00 95.94 205 SER A O 1
ATOM 1517 N N . LEU A 1 206 ? 8.181 -6.883 11.399 1.00 95.06 206 LEU A N 1
ATOM 1518 C CA . LEU A 1 206 ? 8.539 -5.475 11.262 1.00 95.06 206 LEU A CA 1
ATOM 1519 C C . LEU A 1 206 ? 8.640 -4.785 12.621 1.00 95.06 206 LEU A C 1
ATOM 1521 O O . LEU A 1 206 ? 9.635 -4.126 12.907 1.00 95.06 206 LEU A O 1
ATOM 1525 N N . THR A 1 207 ? 7.595 -4.897 13.438 1.00 95.56 207 THR A N 1
ATOM 1526 C CA . THR A 1 207 ? 7.516 -4.166 14.706 1.00 95.56 207 THR A CA 1
ATOM 1527 C C . THR A 1 207 ? 8.519 -4.668 15.732 1.00 95.56 207 THR A C 1
ATOM 1529 O O . THR A 1 207 ? 9.051 -3.853 16.483 1.00 95.56 207 THR A O 1
ATOM 1532 N N . ASP A 1 208 ? 8.845 -5.958 15.719 1.00 96.88 208 ASP A N 1
ATOM 1533 C CA . ASP A 1 208 ? 9.896 -6.525 16.562 1.00 96.88 208 ASP A CA 1
ATOM 1534 C C . ASP A 1 208 ? 11.263 -5.945 16.184 1.00 96.88 208 ASP A C 1
ATOM 1536 O O . ASP A 1 208 ? 11.982 -5.455 17.052 1.00 96.88 208 ASP A O 1
ATOM 1540 N N . ALA A 1 209 ? 11.576 -5.863 14.886 1.00 95.81 209 ALA A N 1
ATOM 1541 C CA . ALA A 1 209 ? 12.804 -5.227 14.409 1.00 95.81 209 ALA A CA 1
ATOM 1542 C C . ALA A 1 209 ? 12.855 -3.716 14.716 1.00 95.81 209 ALA A C 1
ATOM 1544 O O . ALA A 1 209 ? 13.918 -3.175 15.018 1.00 95.81 209 ALA A O 1
ATOM 1545 N N . ILE A 1 210 ? 11.719 -3.010 14.677 1.00 95.00 210 ILE A N 1
ATOM 1546 C CA . ILE A 1 210 ? 11.654 -1.596 15.087 1.00 95.00 210 ILE A CA 1
ATOM 1547 C C . ILE A 1 210 ? 11.969 -1.454 16.578 1.00 95.00 210 ILE A C 1
ATOM 1549 O O . ILE A 1 210 ? 12.800 -0.624 16.946 1.00 95.00 210 ILE A O 1
ATOM 1553 N N . LYS A 1 211 ? 11.358 -2.283 17.430 1.00 95.12 211 LYS A N 1
ATOM 1554 C CA . LYS A 1 211 ? 11.600 -2.282 18.881 1.00 95.12 211 LYS A CA 1
ATOM 1555 C C . LYS A 1 211 ? 13.038 -2.665 19.228 1.00 95.12 211 LYS A C 1
ATOM 1557 O O . LYS A 1 211 ? 13.615 -2.071 20.136 1.00 95.12 211 LYS A O 1
ATOM 1562 N N . ALA A 1 212 ? 13.631 -3.580 18.462 1.00 95.38 212 ALA A N 1
ATOM 1563 C CA . ALA A 1 212 ? 15.045 -3.942 18.542 1.00 95.38 212 ALA A CA 1
ATOM 1564 C C . ALA A 1 212 ? 15.993 -2.855 17.994 1.00 95.38 212 ALA A C 1
ATOM 1566 O O . ALA A 1 212 ? 17.201 -2.942 18.183 1.00 95.38 212 ALA A O 1
ATOM 1567 N N . ARG A 1 213 ? 15.457 -1.791 17.375 1.00 92.06 213 ARG A N 1
ATOM 1568 C CA . ARG A 1 213 ? 16.202 -0.693 16.731 1.00 92.06 213 ARG A CA 1
ATOM 1569 C C . ARG A 1 213 ? 17.036 -1.126 15.515 1.00 92.06 213 ARG A C 1
ATOM 1571 O O . ARG A 1 213 ? 17.969 -0.423 15.129 1.00 92.06 213 ARG A O 1
ATOM 1578 N N . ASP A 1 214 ? 16.616 -2.185 14.825 1.00 91.94 214 ASP A N 1
ATOM 1579 C CA . ASP A 1 214 ? 17.299 -2.771 13.656 1.00 91.94 214 ASP A CA 1
ATOM 1580 C C . ASP A 1 214 ? 17.045 -2.029 12.333 1.00 91.94 214 ASP A C 1
ATOM 1582 O O . ASP A 1 214 ? 17.514 -2.441 11.271 1.00 91.94 214 ASP A O 1
ATOM 1586 N N . ARG A 1 215 ? 16.297 -0.918 12.368 1.00 90.19 215 ARG A N 1
ATOM 1587 C CA . ARG A 1 215 ? 16.024 -0.043 11.208 1.00 90.19 215 ARG A CA 1
ATOM 1588 C C . ARG A 1 215 ? 15.519 -0.822 9.966 1.00 90.19 215 ARG A C 1
ATOM 1590 O O . ARG A 1 215 ? 16.085 -0.674 8.876 1.00 90.19 215 ARG A O 1
ATOM 1597 N N . PRO A 1 216 ? 14.453 -1.639 10.094 1.00 91.94 216 PRO A N 1
ATOM 1598 C CA . PRO A 1 216 ? 13.953 -2.471 8.996 1.00 91.94 216 PRO A CA 1
ATOM 1599 C C . PRO A 1 216 ? 13.399 -1.634 7.832 1.00 91.94 216 PRO A C 1
ATOM 1601 O O . PRO A 1 216 ? 13.146 -0.440 7.973 1.00 91.94 216 PRO A O 1
ATOM 1604 N N . PHE A 1 217 ? 13.185 -2.251 6.671 1.00 89.31 217 PHE A N 1
ATOM 1605 C CA . PHE A 1 217 ? 12.301 -1.723 5.626 1.00 89.31 217 PHE A CA 1
ATOM 1606 C C . PHE A 1 217 ? 10.852 -2.152 5.890 1.00 89.31 217 PHE A C 1
ATOM 1608 O O . PHE A 1 217 ? 10.637 -3.300 6.256 1.00 89.31 217 PHE A O 1
ATOM 1615 N N . GLU A 1 218 ? 9.861 -1.283 5.658 1.00 86.56 218 GLU A N 1
ATOM 1616 C CA . GLU A 1 218 ? 8.428 -1.583 5.870 1.00 86.56 218 GLU A CA 1
ATOM 1617 C C . GLU A 1 218 ? 7.814 -2.486 4.782 1.00 86.56 218 GLU A C 1
ATOM 1619 O O . GLU A 1 218 ? 6.853 -3.207 5.045 1.00 86.56 218 GLU A O 1
ATOM 1624 N N . GLY A 1 219 ? 8.395 -2.498 3.576 1.00 85.06 219 GLY A N 1
ATOM 1625 C CA . GLY A 1 219 ? 7.861 -3.207 2.409 1.00 85.06 219 GLY A CA 1
ATOM 1626 C C . GLY A 1 219 ? 7.619 -4.713 2.606 1.00 85.06 219 GLY A C 1
ATOM 1627 O O . GLY A 1 219 ? 7.997 -5.328 3.607 1.00 85.06 219 GLY A O 1
ATOM 1628 N N . TRP A 1 220 ? 6.987 -5.342 1.614 1.00 84.56 220 TRP A N 1
ATOM 1629 C CA . TRP A 1 220 ? 6.617 -6.765 1.660 1.00 84.56 220 TRP A CA 1
ATOM 1630 C C . TRP A 1 220 ? 7.777 -7.735 1.389 1.00 84.56 220 TRP A C 1
ATOM 1632 O O . TRP A 1 220 ? 7.604 -8.933 1.580 1.00 84.56 220 TRP A O 1
ATOM 1642 N N . THR A 1 221 ? 8.953 -7.255 0.971 1.00 87.94 221 THR A N 1
ATOM 1643 C CA . THR A 1 221 ? 10.135 -8.086 0.667 1.00 87.94 221 THR A CA 1
ATOM 1644 C C . THR A 1 221 ? 11.018 -8.338 1.898 1.00 87.94 221 THR A C 1
ATOM 1646 O O . THR A 1 221 ? 12.211 -8.595 1.778 1.00 87.94 221 THR A O 1
ATOM 1649 N N . GLY A 1 222 ? 10.438 -8.295 3.101 1.00 90.31 222 GLY A N 1
ATOM 1650 C CA . GLY A 1 222 ? 11.145 -8.532 4.362 1.00 90.31 222 GLY A CA 1
ATOM 1651 C C . GLY A 1 222 ? 11.926 -7.318 4.877 1.00 90.31 222 GLY A C 1
ATOM 1652 O O . GLY A 1 222 ? 12.081 -6.305 4.196 1.00 90.31 222 GLY A O 1
ATOM 1653 N N . ASN A 1 223 ? 12.436 -7.423 6.108 1.00 92.75 223 ASN A N 1
ATOM 1654 C CA . ASN A 1 223 ? 13.087 -6.313 6.823 1.00 92.75 223 ASN A CA 1
ATOM 1655 C C . ASN A 1 223 ? 14.358 -5.791 6.136 1.00 92.75 223 ASN A C 1
ATOM 1657 O O . ASN A 1 223 ? 14.735 -4.638 6.344 1.00 92.75 223 ASN A O 1
ATOM 1661 N N . ARG A 1 224 ? 14.997 -6.618 5.305 1.00 89.75 224 ARG A N 1
ATOM 1662 C CA . ARG A 1 224 ? 16.207 -6.289 4.545 1.00 89.75 224 ARG A CA 1
ATOM 1663 C C . ARG A 1 224 ? 15.957 -6.156 3.037 1.00 89.75 224 ARG A C 1
ATOM 1665 O O . ARG A 1 224 ? 16.897 -5.854 2.312 1.00 89.75 224 ARG A O 1
ATOM 1672 N N . ARG A 1 225 ? 14.703 -6.309 2.579 1.00 86.81 225 ARG A N 1
ATOM 1673 C CA . ARG A 1 225 ? 14.308 -6.350 1.154 1.00 86.81 225 ARG A CA 1
ATOM 1674 C C . ARG A 1 225 ? 14.986 -7.468 0.354 1.00 86.81 225 ARG A C 1
ATOM 1676 O O . ARG A 1 225 ? 15.261 -7.316 -0.831 1.00 86.81 225 ARG A O 1
ATOM 1683 N N . ASP A 1 226 ? 15.221 -8.601 1.002 1.00 88.12 226 ASP A N 1
ATOM 1684 C CA . ASP A 1 226 ? 15.868 -9.804 0.471 1.00 88.12 226 ASP A CA 1
ATOM 1685 C C . ASP A 1 226 ? 14.945 -11.037 0.470 1.00 88.12 226 ASP A C 1
ATOM 1687 O O . ASP A 1 226 ? 15.323 -12.091 -0.035 1.00 88.12 226 ASP A O 1
ATOM 1691 N N . ALA A 1 227 ? 13.707 -10.919 0.963 1.00 90.12 227 ALA A N 1
ATOM 1692 C CA . ALA A 1 227 ? 12.722 -12.002 0.954 1.00 90.12 227 ALA A CA 1
ATOM 1693 C C . ALA A 1 227 ? 12.037 -12.137 -0.421 1.00 90.12 227 ALA A C 1
ATOM 1695 O O . ALA A 1 227 ? 10.821 -11.989 -0.560 1.00 90.12 227 ALA A O 1
ATOM 1696 N N . TRP A 1 228 ? 12.835 -12.385 -1.456 1.00 89.12 228 TRP A N 1
ATOM 1697 C CA . TRP A 1 228 ? 12.403 -12.627 -2.829 1.00 89.12 228 TRP A CA 1
ATOM 1698 C C . TRP A 1 228 ? 13.400 -13.547 -3.542 1.00 89.12 228 TRP A C 1
ATOM 1700 O O . TRP A 1 228 ? 14.477 -13.848 -3.037 1.00 89.12 228 TRP A O 1
ATOM 1710 N N . ARG A 1 229 ? 13.030 -14.023 -4.732 1.00 92.25 229 ARG A N 1
ATOM 1711 C CA . ARG A 1 229 ? 13.928 -14.778 -5.612 1.00 92.25 229 ARG A CA 1
ATOM 1712 C C . ARG A 1 229 ? 13.711 -14.371 -7.058 1.00 92.25 229 ARG A C 1
ATOM 1714 O O . ARG A 1 229 ? 12.572 -14.113 -7.456 1.00 92.25 229 ARG A O 1
ATOM 1721 N N . THR A 1 230 ? 14.775 -14.372 -7.851 1.00 93.50 230 THR A N 1
ATOM 1722 C CA . THR A 1 230 ? 14.671 -14.166 -9.297 1.00 93.50 230 THR A CA 1
ATOM 1723 C C . THR A 1 230 ? 13.850 -15.295 -9.915 1.00 93.50 230 THR A C 1
ATOM 1725 O O . THR A 1 230 ? 14.140 -16.474 -9.711 1.00 93.50 230 THR A O 1
ATOM 1728 N N . LEU A 1 231 ? 12.798 -14.938 -10.656 1.00 95.88 231 LEU A N 1
ATOM 1729 C CA . LEU A 1 231 ? 12.007 -15.906 -11.423 1.00 95.88 231 LEU A CA 1
ATOM 1730 C C . LEU A 1 231 ? 12.594 -16.123 -12.815 1.00 95.88 231 LEU A C 1
ATOM 1732 O O . LEU A 1 231 ? 12.641 -17.251 -13.288 1.00 95.88 231 LEU A O 1
ATOM 1736 N N . THR A 1 232 ? 12.996 -15.037 -13.475 1.00 96.75 232 THR A N 1
ATOM 1737 C CA . THR A 1 232 ? 13.537 -15.035 -14.834 1.00 96.75 232 THR A CA 1
ATOM 1738 C C . THR A 1 232 ? 14.147 -13.668 -15.139 1.00 96.75 232 THR A C 1
ATOM 1740 O O . THR A 1 232 ? 13.724 -12.668 -14.556 1.00 96.75 232 THR A O 1
ATOM 1743 N N . ALA A 1 233 ? 15.107 -13.607 -16.061 1.00 95.69 233 ALA A N 1
ATOM 1744 C CA . ALA A 1 233 ? 15.605 -12.338 -16.585 1.00 95.69 233 ALA A CA 1
ATOM 1745 C C . ALA A 1 233 ? 14.674 -11.819 -17.692 1.00 95.69 233 ALA A C 1
ATOM 1747 O O . ALA A 1 233 ? 14.254 -12.585 -18.564 1.00 95.69 233 ALA A O 1
ATOM 1748 N N . VAL A 1 234 ? 14.378 -10.520 -17.672 1.00 94.25 234 VAL A N 1
ATOM 1749 C CA . VAL A 1 234 ? 13.609 -9.836 -18.722 1.00 94.25 234 VAL A CA 1
ATOM 1750 C C . VAL A 1 234 ? 14.583 -9.336 -19.790 1.00 94.25 234 VAL A C 1
ATOM 1752 O O . VAL A 1 234 ? 15.637 -8.792 -19.470 1.00 94.25 234 VAL A O 1
ATOM 1755 N N . ARG A 1 235 ? 14.272 -9.567 -21.067 1.00 94.19 235 ARG A N 1
ATOM 1756 C CA . ARG A 1 235 ? 15.049 -9.037 -22.199 1.00 94.19 235 ARG A CA 1
ATOM 1757 C C . ARG A 1 235 ? 14.686 -7.565 -22.448 1.00 94.19 235 ARG A C 1
ATOM 1759 O O . ARG A 1 235 ? 13.615 -7.149 -22.012 1.00 94.19 235 ARG A O 1
ATOM 1766 N N . PRO A 1 236 ? 15.529 -6.792 -23.162 1.00 90.88 236 PRO A N 1
ATOM 1767 C CA . PRO A 1 236 ? 15.221 -5.402 -23.486 1.00 90.88 236 PRO A CA 1
ATOM 1768 C C . PRO A 1 236 ? 13.807 -5.236 -24.054 1.00 90.88 236 PRO A C 1
ATOM 1770 O O . PRO A 1 236 ? 13.393 -5.986 -24.941 1.00 90.88 236 PRO A O 1
ATOM 1773 N N . ALA A 1 237 ? 13.086 -4.254 -23.526 1.00 90.69 237 ALA A N 1
ATOM 1774 C CA . ALA A 1 237 ? 11.723 -3.905 -23.901 1.00 90.69 237 ALA A CA 1
ATOM 1775 C C . ALA A 1 237 ? 11.609 -2.384 -24.029 1.00 90.69 237 ALA A C 1
ATOM 1777 O O . ALA A 1 237 ? 12.455 -1.642 -23.525 1.00 90.69 237 ALA A O 1
ATOM 1778 N N . ARG A 1 238 ? 10.584 -1.915 -24.733 1.00 88.31 238 ARG A N 1
ATOM 1779 C CA . ARG A 1 238 ? 10.329 -0.489 -24.935 1.00 88.31 238 ARG A CA 1
ATOM 1780 C C . ARG A 1 238 ? 9.305 0.008 -23.928 1.00 88.31 238 ARG A C 1
ATOM 1782 O O . ARG A 1 238 ? 8.408 -0.722 -23.514 1.00 88.31 238 ARG A O 1
ATOM 1789 N N . ARG A 1 239 ? 9.394 1.295 -23.599 1.00 85.50 239 ARG A N 1
ATOM 1790 C CA . ARG A 1 239 ? 8.332 1.985 -22.869 1.00 85.50 239 ARG A CA 1
ATOM 1791 C C . ARG A 1 239 ? 6.997 1.804 -23.595 1.00 85.50 239 ARG A C 1
ATOM 1793 O O . ARG A 1 239 ? 6.927 1.962 -24.813 1.00 85.50 239 ARG A O 1
ATOM 1800 N N . GLY A 1 240 ? 5.955 1.492 -22.840 1.00 87.69 240 GLY A N 1
ATOM 1801 C CA . GLY A 1 240 ? 4.620 1.151 -23.311 1.00 87.69 240 GLY A CA 1
ATOM 1802 C C . GLY A 1 240 ? 4.414 -0.338 -23.592 1.00 87.69 240 GLY A C 1
ATOM 1803 O O . GLY A 1 240 ? 3.259 -0.759 -23.716 1.00 87.69 240 GLY A O 1
ATOM 1804 N N . ASP A 1 241 ? 5.477 -1.149 -23.652 1.00 92.12 241 ASP A N 1
ATOM 1805 C CA . ASP A 1 241 ? 5.344 -2.584 -23.887 1.00 92.12 241 ASP A CA 1
ATOM 1806 C C . ASP A 1 241 ? 4.621 -3.251 -22.721 1.00 92.12 241 ASP A C 1
ATOM 1808 O O . ASP A 1 241 ? 4.905 -3.033 -21.547 1.00 92.12 241 ASP A O 1
ATOM 1812 N N . ARG A 1 242 ? 3.678 -4.126 -23.057 1.00 92.81 242 ARG A N 1
ATOM 1813 C CA . ARG A 1 242 ? 2.992 -4.988 -22.085 1.00 92.81 242 ARG A CA 1
ATOM 1814 C C . ARG A 1 242 ? 3.413 -6.438 -22.200 1.00 92.81 242 ARG A C 1
ATOM 1816 O O . ARG A 1 242 ? 3.157 -7.216 -21.286 1.00 92.81 242 ARG A O 1
ATOM 1823 N N . THR A 1 243 ? 4.021 -6.796 -23.324 1.00 96.12 243 THR A N 1
ATOM 1824 C CA . THR A 1 243 ? 4.411 -8.162 -23.637 1.00 96.12 243 THR A CA 1
ATOM 1825 C C . THR A 1 243 ? 5.908 -8.210 -23.839 1.00 96.12 243 THR A C 1
ATOM 1827 O O . THR A 1 243 ? 6.406 -7.713 -24.847 1.00 96.12 243 THR A O 1
ATOM 1830 N N . VAL A 1 244 ? 6.609 -8.851 -22.913 1.00 96.00 244 VAL A N 1
ATOM 1831 C CA . VAL A 1 244 ? 8.070 -8.922 -22.912 1.00 96.00 244 VAL A CA 1
ATOM 1832 C C . VAL A 1 244 ? 8.583 -10.327 -23.105 1.00 96.00 244 VAL A C 1
ATOM 1834 O O . VAL A 1 244 ? 7.934 -11.302 -22.727 1.00 96.00 244 VAL A O 1
ATOM 1837 N N . THR A 1 245 ? 9.779 -10.413 -23.676 1.00 97.75 245 THR A N 1
ATOM 1838 C CA . THR A 1 245 ? 10.531 -11.659 -23.770 1.00 97.75 245 THR A CA 1
ATOM 1839 C C . THR A 1 245 ? 11.304 -11.885 -22.477 1.00 97.75 245 THR A C 1
ATOM 1841 O O . THR A 1 245 ? 11.930 -10.970 -21.941 1.00 97.75 245 THR A O 1
ATOM 1844 N N . VAL A 1 246 ? 11.291 -13.116 -21.985 1.00 97.56 246 VAL A N 1
ATOM 1845 C CA . VAL A 1 246 ? 12.007 -13.543 -20.782 1.00 97.56 246 VAL A CA 1
ATOM 1846 C C . VAL A 1 246 ? 12.971 -14.683 -21.101 1.00 97.56 246 VAL A C 1
ATOM 1848 O O . VAL A 1 246 ? 12.873 -15.328 -22.143 1.00 97.56 246 VAL A O 1
ATOM 1851 N N . ALA A 1 247 ? 13.947 -14.925 -20.229 1.00 97.88 247 ALA A N 1
ATOM 1852 C CA . ALA A 1 247 ? 14.891 -16.028 -20.407 1.00 97.88 247 ALA A CA 1
ATOM 1853 C C . ALA A 1 247 ? 14.207 -17.400 -20.275 1.00 97.88 247 ALA A C 1
ATOM 1855 O O . ALA A 1 247 ? 14.477 -18.305 -21.064 1.00 97.88 247 ALA A O 1
ATOM 1856 N N . ASP A 1 248 ? 13.301 -17.508 -19.306 1.00 97.44 248 ASP A N 1
ATOM 1857 C CA . ASP A 1 248 ? 12.539 -18.705 -18.959 1.00 97.44 248 ASP A CA 1
ATOM 1858 C C . ASP A 1 248 ? 11.111 -18.347 -18.495 1.00 97.44 248 ASP A C 1
ATOM 1860 O O . ASP A 1 248 ? 10.903 -17.357 -17.790 1.00 97.44 248 ASP A O 1
ATOM 1864 N N . THR A 1 249 ? 10.129 -19.156 -18.891 1.00 97.81 249 THR A N 1
ATOM 1865 C CA . THR A 1 249 ? 8.712 -19.039 -18.517 1.00 97.81 249 THR A CA 1
ATOM 1866 C C . THR A 1 249 ? 8.239 -20.126 -17.547 1.00 97.81 249 THR A C 1
ATOM 1868 O O . THR A 1 249 ? 7.101 -20.050 -17.092 1.00 97.81 249 THR A O 1
ATOM 1871 N N . THR A 1 250 ? 9.056 -21.137 -17.224 1.00 97.06 250 THR A N 1
ATOM 1872 C CA . THR A 1 250 ? 8.650 -22.314 -16.421 1.00 97.06 250 THR A CA 1
ATOM 1873 C C . THR A 1 250 ? 8.053 -21.937 -15.063 1.00 97.06 250 THR A C 1
ATOM 1875 O O . THR A 1 250 ? 7.058 -22.508 -14.619 1.00 97.06 250 THR A O 1
ATOM 1878 N N . ALA A 1 251 ? 8.621 -20.918 -14.415 1.00 96.00 251 ALA A N 1
ATOM 1879 C CA . ALA A 1 251 ? 8.192 -20.424 -13.115 1.00 96.00 251 ALA A CA 1
ATOM 1880 C C . ALA A 1 251 ? 7.114 -19.328 -13.196 1.00 96.00 251 ALA A C 1
ATOM 1882 O O . ALA A 1 251 ? 6.903 -18.630 -12.200 1.00 96.00 251 ALA A O 1
ATOM 1883 N N . LEU A 1 252 ? 6.436 -19.144 -14.337 1.00 96.81 252 LEU A N 1
ATOM 1884 C CA . LEU A 1 252 ? 5.446 -18.088 -14.576 1.00 96.81 252 LEU A CA 1
ATOM 1885 C C . LEU A 1 252 ? 4.106 -18.673 -15.021 1.00 96.81 252 LEU A C 1
ATOM 1887 O O . LEU A 1 252 ? 4.041 -19.646 -15.760 1.00 96.81 252 LEU A O 1
ATOM 1891 N N . ARG A 1 253 ? 3.012 -18.092 -14.523 1.00 96.69 253 ARG A N 1
ATOM 1892 C CA . ARG A 1 253 ? 1.645 -18.510 -14.868 1.00 96.69 253 ARG A CA 1
ATOM 1893 C C . ARG A 1 253 ? 0.725 -17.293 -14.936 1.00 96.69 253 ARG A C 1
ATOM 1895 O O . ARG A 1 253 ? 0.930 -16.362 -14.150 1.00 96.69 253 ARG A O 1
ATOM 1902 N N . PRO A 1 254 ? -0.297 -17.299 -15.811 1.00 97.12 254 PRO A N 1
ATOM 1903 C CA . PRO A 1 254 ? -1.356 -16.300 -15.773 1.00 97.12 254 PRO A CA 1
ATOM 1904 C C . PRO A 1 254 ? -1.956 -16.176 -14.367 1.00 97.12 254 PRO A C 1
ATOM 1906 O O . PRO A 1 254 ? -2.124 -17.157 -13.647 1.00 97.12 254 PRO A O 1
ATOM 1909 N N . GLY A 1 255 ? -2.237 -14.948 -13.948 1.00 94.25 255 GLY A N 1
ATOM 1910 C CA . GLY A 1 255 ? -2.723 -14.616 -12.615 1.00 94.25 255 GLY A CA 1
ATOM 1911 C C . GLY A 1 255 ? -1.633 -14.430 -11.554 1.00 94.25 255 GLY A C 1
ATOM 1912 O O . GLY A 1 255 ? -1.939 -13.827 -10.523 1.00 94.25 255 GLY A O 1
ATOM 1913 N N . ALA A 1 256 ? -0.388 -14.862 -11.785 1.00 94.12 256 ALA A N 1
ATOM 1914 C CA . ALA A 1 256 ? 0.701 -14.663 -10.830 1.00 94.12 256 ALA A CA 1
ATOM 1915 C C . ALA A 1 256 ? 0.988 -13.169 -10.622 1.00 94.12 256 ALA A C 1
ATOM 1917 O O . ALA A 1 256 ? 1.084 -12.409 -11.587 1.00 94.12 256 ALA A O 1
ATOM 1918 N N . ARG A 1 257 ? 1.145 -12.755 -9.359 1.00 92.12 257 ARG A N 1
ATOM 1919 C CA . ARG A 1 257 ? 1.726 -11.453 -9.019 1.00 92.12 257 ARG A CA 1
ATOM 1920 C C . ARG A 1 257 ? 3.241 -11.597 -9.005 1.00 92.12 257 ARG A C 1
ATOM 1922 O O . ARG A 1 257 ? 3.760 -12.486 -8.336 1.00 92.12 257 ARG A O 1
ATOM 1929 N N . VAL A 1 258 ? 3.919 -10.738 -9.747 1.00 93.31 258 VAL A N 1
ATOM 1930 C CA . VAL A 1 258 ? 5.376 -10.713 -9.874 1.00 93.31 258 VAL A CA 1
ATOM 1931 C C . VAL A 1 258 ? 5.876 -9.303 -9.606 1.00 93.31 258 VAL A C 1
ATOM 1933 O O . VAL A 1 258 ? 5.135 -8.334 -9.766 1.00 93.31 258 VAL A O 1
ATOM 1936 N N . LEU A 1 259 ? 7.130 -9.200 -9.187 1.00 91.06 259 LEU A N 1
ATOM 1937 C CA . LEU A 1 259 ? 7.814 -7.930 -9.020 1.00 91.06 259 LEU A CA 1
ATOM 1938 C C . LEU A 1 259 ? 8.798 -7.787 -10.170 1.00 91.06 259 LEU A C 1
ATOM 1940 O O . LEU A 1 259 ? 9.715 -8.597 -10.298 1.00 91.06 259 LEU A O 1
ATOM 1944 N N . LEU A 1 260 ? 8.578 -6.798 -11.027 1.00 90.62 260 LEU A N 1
ATOM 1945 C CA . LEU A 1 260 ? 9.625 -6.362 -11.933 1.00 90.62 260 LEU A CA 1
ATOM 1946 C C . LEU A 1 260 ? 10.607 -5.519 -11.143 1.00 90.62 260 LEU A C 1
ATOM 1948 O O . LEU A 1 260 ? 10.192 -4.687 -10.341 1.00 90.62 260 LEU A O 1
ATOM 1952 N N . GLN A 1 261 ? 11.887 -5.753 -11.370 1.00 88.25 261 GLN A N 1
ATOM 1953 C CA . GLN A 1 261 ? 12.956 -5.070 -10.673 1.00 88.25 261 GLN A CA 1
ATOM 1954 C C . GLN A 1 261 ? 13.893 -4.488 -11.728 1.00 88.25 261 GLN A C 1
ATOM 1956 O O . GLN A 1 261 ? 14.450 -5.236 -12.530 1.00 88.25 261 GLN A O 1
ATOM 1961 N N . LEU A 1 262 ? 14.012 -3.162 -11.758 1.00 85.25 262 LEU A N 1
ATOM 1962 C CA . LEU A 1 262 ? 14.958 -2.463 -12.620 1.00 85.25 262 LEU A CA 1
ATOM 1963 C C . LEU A 1 262 ? 16.129 -1.985 -11.767 1.00 85.25 262 LEU A C 1
ATOM 1965 O O . LEU A 1 262 ? 15.947 -1.187 -10.844 1.00 85.25 262 LEU A O 1
ATOM 1969 N N . SER A 1 263 ? 17.317 -2.476 -12.093 1.00 83.31 263 SER A N 1
ATOM 1970 C CA . SER A 1 263 ? 18.576 -1.952 -11.574 1.00 83.31 263 SER A CA 1
ATOM 1971 C C . SER A 1 263 ? 19.156 -0.977 -12.585 1.00 83.31 263 SER A C 1
ATOM 1973 O O . SER A 1 263 ? 19.034 -1.199 -13.789 1.00 83.31 263 SER A O 1
ATOM 1975 N N . ASP A 1 264 ? 19.771 0.088 -12.086 1.00 86.12 264 ASP A N 1
ATOM 1976 C CA . ASP A 1 264 ? 20.577 0.973 -12.920 1.00 86.12 264 ASP A CA 1
ATOM 1977 C C . ASP A 1 264 ? 21.841 0.238 -13.397 1.00 86.12 264 ASP A C 1
ATOM 1979 O O . ASP A 1 264 ? 22.304 -0.701 -12.737 1.00 86.12 264 ASP A O 1
ATOM 1983 N N . ASP A 1 265 ? 22.369 0.638 -14.548 1.00 87.69 265 ASP A N 1
ATOM 1984 C CA . ASP A 1 265 ? 23.631 0.116 -15.071 1.00 87.69 265 ASP A CA 1
ATOM 1985 C C . ASP A 1 265 ? 24.818 0.993 -14.647 1.00 87.69 265 ASP A C 1
ATOM 1987 O O . ASP A 1 265 ? 24.658 2.017 -13.981 1.00 87.69 265 ASP A O 1
ATOM 1991 N N . ALA A 1 266 ? 26.034 0.560 -14.992 1.00 88.50 266 ALA A N 1
ATOM 1992 C CA . ALA A 1 266 ? 27.257 1.297 -14.673 1.00 88.50 266 ALA A CA 1
ATOM 1993 C C . ALA A 1 266 ? 27.348 2.656 -15.394 1.00 88.50 266 ALA A C 1
ATOM 1995 O O . ALA A 1 266 ? 28.109 3.513 -14.962 1.00 88.50 266 ALA A O 1
ATOM 1996 N N . ASP A 1 267 ? 26.562 2.849 -16.457 1.00 89.12 267 ASP A N 1
ATOM 1997 C CA . ASP A 1 267 ? 26.502 4.084 -17.243 1.00 89.12 267 ASP A CA 1
ATOM 1998 C C . ASP A 1 267 ? 25.372 5.022 -16.769 1.00 89.12 267 ASP A C 1
ATOM 2000 O O . ASP A 1 267 ? 25.113 6.064 -17.379 1.00 89.12 267 ASP A O 1
ATOM 2004 N N . HIS A 1 268 ? 24.678 4.660 -15.685 1.00 89.62 268 HIS A N 1
ATOM 2005 C CA . HIS A 1 268 ? 23.584 5.416 -15.086 1.00 89.62 268 HIS A CA 1
ATOM 2006 C C . HIS A 1 268 ? 22.423 5.730 -16.043 1.00 89.62 268 HIS A C 1
ATOM 2008 O O . HIS A 1 268 ? 21.770 6.785 -15.956 1.00 89.62 268 HIS A O 1
ATOM 2014 N N . THR A 1 269 ? 22.141 4.820 -16.984 1.00 88.94 269 THR A N 1
ATOM 2015 C CA . THR A 1 269 ? 21.129 5.057 -18.022 1.00 88.94 269 THR A CA 1
ATOM 2016 C C . THR A 1 269 ? 19.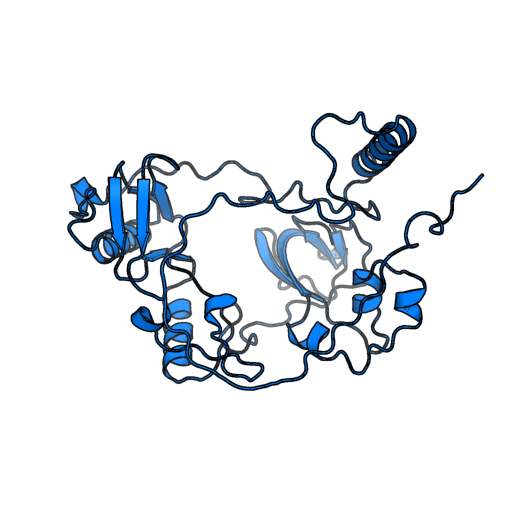722 5.194 -17.450 1.00 88.94 269 THR A C 1
ATOM 2018 O O . THR A 1 269 ? 18.925 5.974 -17.981 1.00 88.94 269 THR A O 1
ATOM 2021 N N . LEU A 1 270 ? 19.409 4.523 -16.337 1.00 86.69 270 LEU A N 1
ATOM 2022 C CA . LEU A 1 270 ? 18.101 4.618 -15.696 1.00 86.69 270 LEU A CA 1
ATOM 2023 C C . LEU A 1 270 ? 17.915 5.973 -15.012 1.00 86.69 270 LEU A C 1
ATOM 2025 O O . LEU A 1 270 ? 16.873 6.608 -15.185 1.00 86.69 270 LEU A O 1
ATOM 2029 N N . LEU A 1 271 ? 18.926 6.455 -14.283 1.00 88.12 271 LEU A N 1
ATOM 2030 C CA . LEU A 1 271 ? 18.881 7.774 -13.640 1.00 88.12 271 LEU A CA 1
ATOM 2031 C C . LEU A 1 271 ? 18.776 8.903 -14.670 1.00 88.12 271 LEU A C 1
ATOM 2033 O O . LEU A 1 271 ? 17.984 9.841 -14.501 1.00 88.12 271 LEU A O 1
ATOM 2037 N N . ARG A 1 272 ? 19.518 8.783 -15.775 1.00 89.69 272 ARG A N 1
ATOM 2038 C CA . ARG A 1 272 ? 19.417 9.700 -16.912 1.00 89.69 272 ARG A CA 1
ATOM 2039 C C . ARG A 1 272 ? 18.013 9.692 -17.520 1.00 89.69 272 ARG A C 1
ATOM 2041 O O . ARG A 1 272 ? 17.437 10.767 -17.721 1.00 89.69 272 ARG A O 1
ATOM 2048 N N . HIS A 1 273 ? 17.448 8.506 -17.748 1.00 86.12 273 HIS A N 1
ATOM 2049 C CA . HIS A 1 273 ? 16.107 8.356 -18.309 1.00 86.12 273 HIS A CA 1
ATOM 2050 C C . HIS A 1 273 ? 15.033 8.964 -17.403 1.00 86.12 273 HIS A C 1
ATOM 2052 O O . HIS A 1 273 ? 14.201 9.756 -17.849 1.00 86.12 273 HIS A O 1
ATOM 2058 N N . MET A 1 274 ? 15.088 8.675 -16.101 1.00 84.19 274 MET A N 1
ATOM 2059 C CA . MET A 1 274 ? 14.169 9.241 -15.109 1.00 84.19 274 MET A CA 1
ATOM 2060 C C . MET A 1 274 ? 14.265 10.763 -14.994 1.00 84.19 274 MET A C 1
ATOM 2062 O O . MET A 1 274 ? 13.288 11.423 -14.642 1.00 84.19 274 MET A O 1
ATOM 2066 N N . SER A 1 275 ? 15.420 11.323 -15.346 1.00 86.38 275 SER A N 1
ATOM 2067 C CA . SER A 1 275 ? 15.648 12.767 -15.434 1.00 86.38 275 SER A CA 1
ATOM 2068 C C . SER A 1 275 ? 15.201 13.367 -16.778 1.00 86.38 275 SER A C 1
ATOM 2070 O O . SER A 1 275 ? 15.510 14.519 -17.086 1.00 86.38 275 SER A O 1
ATOM 2072 N N . GLY A 1 276 ? 14.462 12.603 -17.591 1.00 84.19 276 GLY A N 1
ATOM 2073 C CA . GLY A 1 276 ? 13.816 13.047 -18.827 1.00 84.19 276 GLY A CA 1
ATOM 2074 C C . GLY A 1 276 ? 14.730 13.101 -20.049 1.00 84.19 276 GLY A C 1
ATOM 2075 O O . GLY A 1 276 ? 14.432 13.856 -20.988 1.00 84.19 276 GLY A O 1
ATOM 2076 N N . ASP A 1 277 ? 15.853 12.370 -20.012 1.00 86.56 277 ASP A N 1
ATOM 2077 C CA . ASP A 1 277 ? 16.857 12.306 -21.082 1.00 86.56 277 ASP A CA 1
ATOM 2078 C C . ASP A 1 277 ? 17.259 13.700 -21.594 1.00 86.56 277 ASP A C 1
ATOM 2080 O O . ASP A 1 277 ? 17.445 13.954 -22.788 1.00 86.56 277 ASP A O 1
ATOM 2084 N N . ILE A 1 278 ? 17.327 14.669 -20.679 1.00 86.31 278 ILE A N 1
ATOM 2085 C CA . ILE A 1 278 ? 17.716 16.036 -21.013 1.00 86.31 278 ILE A CA 1
ATOM 2086 C C . ILE A 1 278 ? 19.229 16.100 -21.268 1.00 86.31 278 ILE A C 1
ATOM 2088 O O . ILE A 1 278 ? 19.975 15.336 -20.655 1.00 86.31 278 ILE A O 1
ATOM 2092 N N . PRO A 1 279 ? 19.723 17.032 -22.109 1.00 90.44 279 PRO A N 1
ATOM 2093 C CA . PRO A 1 279 ? 21.162 17.182 -22.341 1.00 90.44 279 PRO A CA 1
ATOM 2094 C C . PRO A 1 279 ? 21.975 17.307 -21.045 1.00 90.44 279 PRO A C 1
ATOM 2096 O O . PRO A 1 279 ? 23.032 16.702 -20.926 1.00 90.44 279 PRO A O 1
ATOM 2099 N N . GLY A 1 280 ? 21.435 18.008 -20.040 1.00 91.56 280 GLY A N 1
ATOM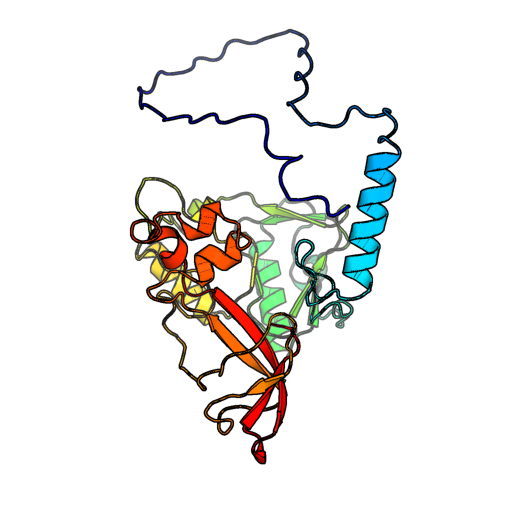 2100 C CA . GLY A 1 280 ? 22.064 18.131 -18.723 1.00 91.56 280 GLY A CA 1
ATOM 2101 C C . GLY A 1 280 ? 22.217 16.804 -17.974 1.00 91.56 280 GLY A C 1
ATOM 2102 O O . GLY A 1 280 ? 23.213 16.621 -17.293 1.00 91.56 280 GLY A O 1
ATOM 2103 N N . ALA A 1 281 ? 21.290 15.855 -18.139 1.00 91.00 281 ALA A N 1
ATOM 2104 C CA . ALA A 1 281 ? 21.363 14.541 -17.499 1.00 91.00 281 ALA A CA 1
ATOM 2105 C C . ALA A 1 281 ? 22.432 13.638 -18.136 1.00 91.00 281 ALA A C 1
ATOM 2107 O O . ALA A 1 281 ? 22.940 12.740 -17.475 1.00 91.00 281 ALA A O 1
ATOM 2108 N N . ALA A 1 282 ? 22.788 13.882 -19.404 1.00 88.44 282 ALA A N 1
ATOM 2109 C CA . ALA A 1 282 ? 23.837 13.135 -20.101 1.00 88.44 282 ALA A CA 1
ATOM 2110 C C . ALA A 1 282 ? 25.256 13.511 -19.644 1.00 88.44 282 ALA A C 1
ATOM 2112 O O . ALA A 1 282 ? 26.171 12.716 -19.803 1.00 88.44 282 ALA A O 1
ATOM 2113 N N . VAL A 1 283 ? 25.435 14.718 -19.100 1.00 92.00 283 VAL A N 1
ATOM 2114 C CA . VAL A 1 283 ? 26.729 15.230 -18.609 1.00 92.00 283 VAL A CA 1
ATOM 2115 C C . VAL A 1 283 ? 26.771 15.353 -17.085 1.00 92.00 283 VAL A C 1
ATOM 2117 O O . VAL A 1 283 ? 27.720 15.897 -16.525 1.00 92.00 283 VAL A O 1
ATOM 2120 N N . TYR A 1 284 ? 25.713 14.910 -16.408 1.00 92.00 284 TYR A N 1
ATOM 2121 C CA . TYR A 1 284 ? 25.629 14.965 -14.960 1.00 92.00 284 TYR A CA 1
ATOM 2122 C C . TYR A 1 284 ? 26.514 13.877 -14.343 1.00 92.00 284 TYR A C 1
ATOM 2124 O O . TYR A 1 284 ? 26.534 12.748 -14.824 1.00 92.00 284 TYR A O 1
ATOM 2132 N N . SER A 1 285 ? 27.231 14.216 -13.271 1.00 92.06 285 SER A N 1
ATOM 2133 C CA . SER A 1 285 ? 28.034 13.245 -12.522 1.00 92.06 285 SER A CA 1
ATOM 2134 C C . SER A 1 285 ? 27.128 12.428 -11.598 1.00 92.06 285 SER A C 1
ATOM 2136 O O . SER A 1 285 ? 26.600 12.961 -10.617 1.00 92.06 285 SER A O 1
ATOM 2138 N N . TRP A 1 286 ? 26.902 11.163 -11.953 1.00 90.94 286 TRP A N 1
ATOM 2139 C CA . TRP A 1 286 ? 25.988 10.254 -11.253 1.00 90.94 286 TRP A CA 1
ATOM 2140 C C . TRP A 1 286 ? 26.685 9.358 -10.221 1.00 90.94 286 TRP A C 1
ATOM 2142 O O . TRP A 1 286 ? 26.040 8.970 -9.246 1.00 90.94 286 TRP A O 1
ATOM 2152 N N . ASP A 1 287 ? 27.983 9.095 -10.387 1.00 88.75 287 ASP A N 1
ATOM 2153 C CA . ASP A 1 287 ? 28.753 8.113 -9.608 1.00 88.75 287 ASP A CA 1
ATOM 2154 C C . ASP A 1 287 ? 28.686 8.347 -8.088 1.00 88.75 287 ASP A C 1
ATOM 2156 O O . ASP A 1 287 ? 28.646 7.409 -7.290 1.00 88.75 287 ASP A O 1
ATOM 2160 N N . ASP A 1 288 ? 28.629 9.609 -7.657 1.00 86.38 288 ASP A N 1
ATOM 2161 C CA . ASP A 1 288 ? 28.552 9.992 -6.244 1.00 86.38 288 ASP A CA 1
ATOM 2162 C C . ASP A 1 288 ? 27.103 10.113 -5.725 1.00 86.38 288 ASP A C 1
ATOM 2164 O O . ASP A 1 288 ? 26.873 10.304 -4.527 1.00 86.38 288 ASP A O 1
ATOM 2168 N N . LYS A 1 289 ? 26.094 9.947 -6.591 1.00 85.44 289 LYS A N 1
ATOM 2169 C CA . LYS A 1 289 ? 24.661 9.982 -6.247 1.00 85.44 289 LYS A CA 1
ATOM 2170 C C . LYS A 1 289 ? 24.108 8.608 -5.898 1.00 85.44 289 LYS A C 1
ATOM 2172 O O . LYS A 1 289 ? 22.928 8.326 -6.102 1.00 85.44 289 LYS A O 1
ATOM 2177 N N . THR A 1 290 ? 24.933 7.796 -5.246 1.00 75.75 290 THR A N 1
ATOM 2178 C CA . THR A 1 290 ? 24.602 6.456 -4.733 1.00 75.75 290 THR A CA 1
ATOM 2179 C C . THR A 1 290 ? 23.316 6.421 -3.908 1.00 75.75 290 THR A C 1
ATOM 2181 O O . THR A 1 290 ? 22.631 5.404 -3.846 1.00 75.75 290 THR A O 1
ATOM 2184 N N . LYS A 1 291 ? 22.928 7.544 -3.293 1.00 77.19 291 LYS A N 1
ATOM 2185 C CA . LYS A 1 291 ? 21.668 7.651 -2.559 1.00 77.19 291 LYS A CA 1
ATOM 2186 C C . LYS A 1 291 ? 20.424 7.495 -3.445 1.00 77.19 291 LYS A C 1
ATOM 2188 O O . LYS A 1 291 ? 19.426 6.984 -2.958 1.00 77.19 291 LYS A O 1
ATOM 2193 N N . LEU A 1 292 ? 20.460 7.906 -4.713 1.00 77.56 292 LEU A N 1
ATOM 2194 C CA . LEU A 1 292 ? 19.310 7.802 -5.624 1.00 77.56 292 LEU A CA 1
ATOM 2195 C C . LEU A 1 292 ? 18.975 6.345 -5.957 1.00 77.56 292 LEU A C 1
ATOM 2197 O O . LEU A 1 292 ? 17.802 5.997 -6.054 1.00 77.56 292 LEU A O 1
ATOM 2201 N N . THR A 1 293 ? 19.992 5.489 -6.039 1.00 72.44 293 THR A N 1
ATOM 2202 C CA . THR A 1 293 ? 19.846 4.048 -6.286 1.00 72.44 293 THR A CA 1
ATOM 2203 C C . THR A 1 293 ? 19.805 3.224 -4.992 1.00 72.44 293 THR A C 1
ATOM 2205 O O . THR A 1 293 ? 19.305 2.099 -4.990 1.00 72.44 293 THR A O 1
ATOM 2208 N N . SER A 1 294 ? 20.235 3.779 -3.848 1.00 67.38 294 SER A N 1
ATOM 2209 C CA . SER A 1 294 ? 20.192 3.089 -2.543 1.00 67.38 294 SER A CA 1
ATOM 2210 C C . SER A 1 294 ? 18.791 2.949 -1.939 1.00 67.38 294 SER A C 1
ATOM 2212 O O . SER A 1 294 ? 18.598 2.172 -0.997 1.00 67.38 294 SER A O 1
ATOM 2214 N N . TYR A 1 295 ? 17.795 3.650 -2.490 1.00 61.56 295 TYR A N 1
ATOM 2215 C CA . TYR A 1 295 ? 16.377 3.450 -2.172 1.00 61.56 295 TYR A CA 1
ATOM 2216 C C . TYR A 1 295 ? 15.754 2.221 -2.853 1.00 61.56 295 TYR A C 1
ATOM 2218 O O . TYR A 1 295 ? 14.555 1.988 -2.657 1.00 61.56 295 TYR A O 1
ATOM 2226 N N . VAL A 1 296 ? 16.603 1.374 -3.469 1.00 60.72 296 VAL A N 1
ATOM 2227 C CA . VAL A 1 296 ? 16.354 0.023 -4.021 1.00 60.72 296 VAL A CA 1
ATOM 2228 C C . VAL A 1 296 ? 16.096 0.061 -5.521 1.00 60.72 296 VAL A C 1
ATOM 2230 O O . VAL A 1 296 ? 15.638 1.092 -6.010 1.00 60.72 296 VAL A O 1
ATOM 2233 N N . PRO A 1 297 ? 16.390 -1.016 -6.278 1.00 64.69 297 PRO A N 1
ATOM 2234 C CA . PRO A 1 297 ? 15.895 -1.136 -7.635 1.00 64.69 297 PRO A CA 1
ATOM 2235 C C . PRO A 1 297 ? 14.416 -0.770 -7.731 1.00 64.69 297 PRO A C 1
ATOM 2237 O O . PRO A 1 297 ? 13.621 -1.008 -6.813 1.00 64.69 297 PRO A O 1
ATOM 2240 N N . TYR A 1 298 ? 14.063 -0.180 -8.863 1.00 78.94 298 TYR A N 1
ATOM 2241 C CA . TYR A 1 298 ? 12.713 0.274 -9.123 1.00 78.94 298 TYR A CA 1
ATOM 2242 C C . TYR A 1 298 ? 11.825 -0.953 -9.263 1.00 78.94 298 TYR A C 1
ATOM 2244 O O . TYR A 1 298 ? 11.896 -1.712 -10.231 1.00 78.94 298 TYR A O 1
ATOM 2252 N N . GLU A 1 299 ? 11.046 -1.178 -8.213 1.00 84.12 299 GLU A N 1
ATOM 2253 C CA . GLU A 1 299 ? 10.187 -2.332 -8.046 1.00 84.12 299 GLU A CA 1
ATOM 2254 C C . GLU A 1 299 ? 8.781 -1.997 -8.534 1.00 84.12 299 GLU A C 1
ATOM 2256 O O . GLU A 1 299 ? 8.113 -1.110 -8.003 1.00 84.12 299 GLU A O 1
ATOM 2261 N N . TRP A 1 300 ? 8.313 -2.741 -9.530 1.00 85.31 300 TRP A N 1
ATOM 2262 C CA . TRP A 1 300 ? 6.996 -2.557 -10.117 1.00 85.31 300 TRP A CA 1
ATOM 2263 C C . TRP A 1 300 ? 6.175 -3.847 -9.992 1.00 85.31 300 TRP A C 1
ATOM 2265 O O . TRP A 1 300 ? 6.444 -4.834 -10.684 1.00 85.31 300 TRP A O 1
ATOM 2275 N N . PRO A 1 301 ? 5.160 -3.883 -9.109 1.00 88.69 301 PRO A N 1
ATOM 2276 C CA . PRO A 1 301 ? 4.278 -5.036 -8.976 1.00 88.69 301 PRO A CA 1
ATOM 2277 C C . PRO A 1 301 ? 3.364 -5.162 -10.192 1.00 88.69 301 PRO A C 1
ATOM 2279 O O . PRO A 1 301 ? 2.554 -4.279 -10.465 1.00 88.69 301 PRO A O 1
ATOM 2282 N N . CYS A 1 302 ? 3.443 -6.296 -10.873 1.00 90.81 302 CYS A N 1
ATOM 2283 C CA . CYS A 1 302 ? 2.609 -6.622 -12.024 1.00 90.81 302 CYS A CA 1
ATOM 2284 C C . CYS A 1 302 ? 1.845 -7.920 -11.785 1.00 90.81 302 CYS A C 1
ATOM 2286 O O . CYS A 1 302 ? 2.219 -8.764 -10.964 1.00 90.81 302 CYS A O 1
ATOM 2288 N N . ARG A 1 303 ? 0.787 -8.124 -12.562 1.00 93.56 303 ARG A N 1
ATOM 2289 C CA . ARG A 1 303 ? 0.161 -9.427 -12.760 1.00 93.56 303 ARG A CA 1
ATOM 2290 C C . ARG A 1 303 ? 0.486 -9.939 -14.153 1.00 93.56 303 ARG A C 1
ATOM 2292 O O . ARG A 1 303 ? 0.268 -9.243 -15.139 1.00 93.56 303 ARG A O 1
ATOM 2299 N N . VAL A 1 304 ? 0.926 -11.189 -14.235 1.00 96.62 304 VAL A N 1
ATOM 2300 C CA . VAL A 1 304 ? 1.043 -11.904 -15.509 1.00 96.62 304 VAL A CA 1
ATOM 2301 C C . VAL A 1 304 ? -0.364 -12.210 -16.023 1.00 96.62 304 VAL A C 1
ATOM 2303 O O . VAL A 1 304 ? -1.140 -12.863 -15.330 1.00 96.62 304 VAL A O 1
ATOM 2306 N N . THR A 1 305 ? -0.724 -11.740 -17.212 1.00 96.69 305 THR A N 1
ATOM 2307 C CA . THR A 1 305 ? -2.032 -11.990 -17.842 1.00 96.69 305 THR A CA 1
ATOM 2308 C C . THR A 1 305 ? -1.979 -13.111 -18.874 1.00 96.69 305 THR A C 1
ATOM 2310 O O . THR A 1 305 ? -2.974 -13.807 -19.048 1.00 96.69 305 THR A O 1
ATOM 2313 N N . ALA A 1 306 ? -0.826 -13.330 -19.507 1.00 97.94 306 ALA A N 1
ATOM 2314 C CA . ALA A 1 306 ? -0.602 -14.423 -20.450 1.00 97.94 306 ALA A CA 1
ATOM 2315 C C . ALA A 1 306 ? 0.856 -14.899 -20.406 1.00 97.94 306 ALA A C 1
ATOM 2317 O O . ALA A 1 306 ? 1.756 -14.131 -20.062 1.00 97.94 306 ALA A O 1
ATOM 2318 N N . VAL A 1 307 ? 1.077 -16.164 -20.766 1.00 98.19 307 VAL A N 1
ATOM 2319 C CA . VAL A 1 307 ? 2.403 -16.777 -20.916 1.00 98.19 307 VAL A CA 1
ATOM 2320 C C . VAL A 1 307 ? 2.414 -17.545 -22.233 1.00 98.19 307 VAL A C 1
ATOM 2322 O O . VAL A 1 307 ? 1.530 -18.364 -22.471 1.00 98.19 307 VAL A O 1
ATOM 2325 N N . GLU A 1 308 ? 3.420 -17.299 -23.065 1.00 98.19 308 GLU A N 1
ATOM 2326 C CA . GLU A 1 308 ? 3.632 -17.946 -24.361 1.00 98.19 308 GLU A CA 1
ATOM 2327 C C . GLU A 1 308 ? 4.986 -18.680 -24.342 1.00 98.19 308 GLU A C 1
ATOM 2329 O O . GLU A 1 308 ? 6.003 -18.120 -24.771 1.00 98.19 308 GLU A O 1
ATOM 2334 N N . PRO A 1 309 ? 5.048 -19.932 -23.840 1.00 97.12 309 PRO A N 1
ATOM 2335 C CA . PRO A 1 309 ? 6.319 -20.624 -23.608 1.00 97.12 309 PRO A CA 1
ATOM 2336 C C . PRO A 1 309 ? 7.154 -20.820 -24.876 1.00 97.12 309 PRO A C 1
ATOM 2338 O O . PRO A 1 309 ? 8.369 -20.646 -24.849 1.00 97.12 309 PRO A O 1
ATOM 2341 N N . ARG A 1 310 ? 6.498 -21.110 -26.012 1.00 97.06 310 ARG A N 1
ATOM 2342 C CA . ARG A 1 310 ? 7.164 -21.317 -27.313 1.00 97.06 310 ARG A CA 1
ATOM 2343 C C . ARG A 1 310 ? 7.963 -20.096 -27.772 1.00 97.06 310 ARG A C 1
ATOM 2345 O O . ARG A 1 310 ? 9.005 -20.254 -28.394 1.00 97.06 310 ARG A O 1
ATOM 2352 N N . HIS A 1 311 ? 7.493 -18.896 -27.437 1.00 96.94 311 HIS A N 1
ATOM 2353 C CA . HIS A 1 311 ? 8.139 -17.631 -27.794 1.00 96.94 311 HIS A CA 1
ATOM 2354 C C . HIS A 1 311 ? 8.895 -16.999 -26.621 1.00 96.94 311 HIS A C 1
ATOM 2356 O O . HIS A 1 311 ? 9.482 -15.931 -26.777 1.00 96.94 311 HIS A O 1
ATOM 2362 N N . ARG A 1 312 ? 8.872 -17.642 -25.444 1.00 97.75 312 ARG A N 1
ATOM 2363 C CA . ARG A 1 312 ? 9.378 -17.107 -24.174 1.00 97.75 312 ARG A CA 1
ATOM 2364 C C . ARG A 1 312 ? 8.837 -15.711 -23.865 1.00 97.75 312 ARG A C 1
ATOM 2366 O O . ARG A 1 312 ? 9.581 -14.841 -23.418 1.00 97.75 312 ARG A O 1
ATOM 2373 N N . ARG A 1 313 ? 7.546 -15.479 -24.118 1.00 98.00 313 ARG A N 1
ATOM 2374 C CA . ARG A 1 313 ? 6.901 -14.186 -23.854 1.00 98.00 313 ARG A CA 1
ATOM 2375 C C . ARG A 1 313 ? 5.946 -14.267 -22.678 1.00 98.00 313 ARG A C 1
ATOM 2377 O O . ARG A 1 313 ? 5.300 -15.291 -22.454 1.00 98.00 313 ARG A O 1
ATOM 2384 N N . ILE A 1 314 ? 5.833 -13.165 -21.950 1.00 97.62 314 ILE A N 1
ATOM 2385 C CA . ILE A 1 314 ? 4.780 -12.947 -20.959 1.00 97.62 314 ILE A CA 1
ATOM 2386 C C . ILE A 1 314 ? 4.085 -11.626 -21.232 1.00 97.62 314 ILE A C 1
ATOM 2388 O O . ILE A 1 314 ? 4.72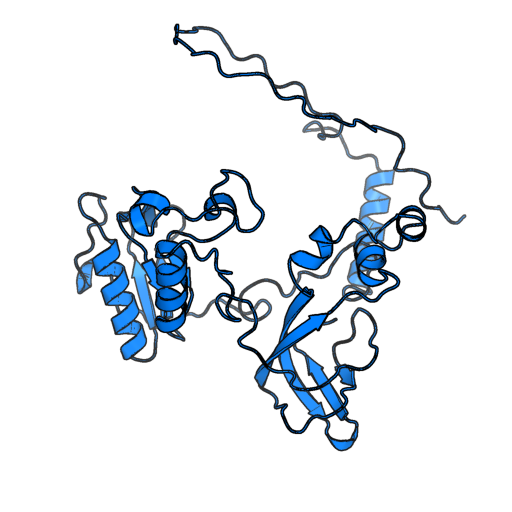7 -10.666 -21.647 1.00 97.62 314 ILE A O 1
ATOM 2392 N N . THR A 1 315 ? 2.785 -11.573 -20.963 1.00 97.19 315 THR A N 1
ATOM 2393 C CA . THR A 1 315 ? 2.011 -10.327 -20.976 1.00 97.19 315 THR A CA 1
ATOM 2394 C C . THR A 1 315 ? 1.704 -9.897 -19.548 1.00 97.19 315 THR A C 1
ATOM 2396 O O . THR A 1 315 ? 1.392 -10.738 -18.702 1.00 97.19 315 THR A O 1
ATOM 2399 N N . LEU A 1 316 ? 1.786 -8.597 -19.283 1.00 94.50 316 LEU A N 1
ATOM 2400 C CA . LEU A 1 316 ? 1.532 -7.969 -17.994 1.00 94.50 316 LEU A CA 1
ATOM 2401 C C . LEU A 1 316 ? 0.249 -7.119 -18.020 1.00 94.50 316 LEU A C 1
ATOM 2403 O O . LEU A 1 316 ? -0.207 -6.603 -19.052 1.00 94.50 316 LEU A O 1
ATOM 2407 N N . ASP A 1 317 ? -0.361 -6.955 -16.849 1.00 89.56 317 ASP A N 1
ATOM 2408 C CA . ASP A 1 317 ? -1.527 -6.092 -16.659 1.00 89.56 317 ASP A CA 1
ATOM 2409 C C . ASP A 1 317 ? -1.190 -4.593 -16.715 1.00 89.56 317 ASP A C 1
ATOM 2411 O O . ASP A 1 317 ? -2.087 -3.789 -16.993 1.00 89.56 317 ASP A O 1
ATOM 2415 N N . LEU A 1 318 ? 0.078 -4.233 -16.538 1.00 84.56 318 LEU A N 1
ATOM 2416 C CA . LEU A 1 318 ? 0.621 -2.882 -16.636 1.00 84.56 318 LEU A CA 1
ATOM 2417 C C . LEU A 1 318 ? 1.683 -2.827 -17.744 1.00 84.56 318 LEU A C 1
ATOM 2419 O O . LEU A 1 318 ? 2.317 -3.836 -18.047 1.00 84.56 318 LEU A O 1
ATOM 2423 N N . SER A 1 319 ? 1.820 -1.670 -18.390 1.00 78.06 319 SER A N 1
ATOM 2424 C CA . SER A 1 319 ? 2.889 -1.413 -19.362 1.00 78.06 319 SER A CA 1
ATOM 2425 C C . SER A 1 319 ? 4.199 -1.067 -18.654 1.00 78.06 319 SER A C 1
ATOM 2427 O O . SER A 1 319 ? 4.151 -0.477 -17.574 1.00 78.06 319 SER A O 1
ATOM 2429 N N . LEU A 1 320 ? 5.323 -1.407 -19.287 1.00 73.31 320 LEU A N 1
ATOM 2430 C CA . LEU A 1 320 ? 6.678 -0.987 -18.918 1.00 73.31 320 LEU A CA 1
ATOM 2431 C C . LEU A 1 320 ? 6.958 0.477 -19.254 1.00 73.31 320 LEU A C 1
ATOM 2433 O O . LEU A 1 320 ? 6.329 1.002 -20.201 1.00 73.31 320 LEU A O 1
#

Organism: NCBI:txid2595054

pLDDT: mean 82.41, std 21.8, range [25.28, 98.81]

InterPro domains:
  IPR006311 Twin-arginine translocation pathway, signal sequence [PS51318] (1-28)
  IPR011050 Pectin lyase fold/virulence factor [SSF51126] (95-204)
  IPR012334 Pectin lyase fold [G3DSA:2.160.20.10] (100-228)
  IPR024535 Rhamnogalacturonase A/B/Epimerase-like, pectate lyase domain [PF12708] (100-184)